Protein AF-A0A2J4P7C7-F1 (afdb_monomer)

pLDDT: mean 91.12, std 6.25, range [56.16, 98.06]

Radius of gyration: 21.97 Å; Cα contacts (8 Å, |Δi|>4): 242; chains: 1; bounding box: 47×28×72 Å

InterPro domains:
  IPR027417 P-loop containing nucleoside triphosphate hydrolase [SSF52540] (28-209)
  IPR033186 Helicase HerA-like C-terminal [PF05872] (1-209)

Foldseek 3Di:
DCQQFFDDDDPVVVVVCVVVVNDPDDTDGAAEAEEELQCPTGHHAADADLLLDLPLLCVLLVHDPVLSLLSNLLSVVCVVVVHGRQFLVSVLVSLVVCLVVVVVCCVPRHHRDNVSSVSSNVSSVVLVVLVCRSHGHPPHDDVVVQLDADPVRGHYHYHYDCPSVVVRLSSVLSSVVSVVVNCVVVDDDDPDDPDDSDDDDDDPPVSND

Secondary structure (DSSP, 8-state):
-GGGSPPPP-HHHHHHHHHHT--S-------EEEEETTSSSSEEP-B-HHHHHHHHHHHHTT--HHHHHHHHHHHHHHHHTT----SHHHHHHHHHHHHHTHHHHHHHH----HHHHHHHHHHHHHHHHTTGGGTBSSSPPPGGGGG-B-TTSPBPEEEEE-TTGGG-HHHHHHHHHHHHHHHHHHSPP--S-SS-S-----TTGGGG-

Nearest PDB structures (foldseek):
  1e9r-assembly1_B  TM=5.220E-01  e=9.393E-02  Escherichia coli
  1gki-assembly1_G  TM=4.409E-01  e=3.076E-01  Escherichia coli
  2oez-assembly1_A  TM=2.049E-01  e=2.221E+00  Vibrio parahaemolyticus RIMD 2210633

Solvent-accessible surface area (backbone atoms only — not comparable to full-atom values): 12217 Å² total; per-residue (Å²): 116,75,76,39,42,55,60,79,91,43,72,72,54,49,59,48,31,60,76,71,68,54,84,82,81,69,71,53,58,41,58,66,46,50,28,13,43,81,42,83,82,28,48,62,42,23,40,30,47,56,78,55,33,53,69,54,48,23,60,72,47,66,46,54,70,71,36,33,51,42,44,42,45,50,52,50,56,29,57,81,66,73,50,83,31,42,27,65,66,48,50,50,50,52,47,50,53,46,54,79,44,26,80,81,46,27,88,84,72,43,85,60,53,65,69,39,45,54,51,51,53,52,30,52,52,56,44,48,77,58,52,37,66,50,32,33,24,82,73,51,66,57,72,66,71,62,58,38,56,51,101,86,67,48,68,42,46,74,44,71,58,50,82,71,42,67,80,25,57,66,52,41,45,47,53,50,55,45,52,53,48,51,50,60,74,72,47,77,92,78,79,92,62,98,63,81,82,72,85,89,85,72,89,66,69,66,73,77,106

Sequence (209 aa):
TGIAESGQSSEKLQARLEKIGATDWQPHANPVVLWDIFGEKGHPVRATVSDLGPLLLARLLNLNEVQSGVLNIIFRIADDRGLLLLDFKDLRAITQYIGDNAKAFQNQYGNISSASVGAIQRGLLTLEQQGAEHFFGEPMLDIQDWMRVDAQGKGVINILSAEKLYQMPKLYAASLLWMLSELYERLPEAGDQEKPKLVFFFDEAHLLF

Mean predicted aligned error: 5.34 Å

Structure (mmCIF, N/CA/C/O backbone):
data_AF-A0A2J4P7C7-F1
#
_entry.id   AF-A0A2J4P7C7-F1
#
loop_
_atom_site.group_PDB
_atom_site.id
_atom_site.type_symbol
_atom_site.label_atom_id
_atom_site.label_alt_id
_atom_site.label_comp_id
_atom_site.label_asym_id
_atom_site.label_entity_id
_atom_site.label_seq_id
_atom_site.pdbx_PDB_ins_code
_atom_site.Cartn_x
_atom_site.Cartn_y
_atom_site.Cartn_z
_atom_site.occupancy
_atom_site.B_iso_or_equiv
_atom_site.auth_seq_id
_atom_site.auth_comp_id
_atom_site.auth_asym_id
_atom_site.auth_atom_id
_atom_site.pdbx_PDB_model_num
ATOM 1 N N . THR A 1 1 ? -5.673 -7.444 21.852 1.00 71.75 1 THR A N 1
ATOM 2 C CA . THR A 1 1 ? -5.791 -6.000 22.169 1.00 71.75 1 THR A CA 1
ATOM 3 C C . THR A 1 1 ? -6.942 -5.807 23.138 1.00 71.75 1 THR A C 1
ATOM 5 O O . THR A 1 1 ? -7.920 -6.531 23.020 1.00 71.75 1 THR A O 1
ATOM 8 N N . GLY A 1 2 ? -6.840 -4.874 24.091 1.00 85.50 2 GLY A N 1
ATOM 9 C CA . GLY A 1 2 ? -7.867 -4.679 25.126 1.00 85.50 2 GLY A CA 1
ATOM 10 C C . GLY A 1 2 ? -9.239 -4.245 24.594 1.00 85.50 2 GLY A C 1
ATOM 11 O O . GLY A 1 2 ? -10.238 -4.484 25.254 1.00 85.50 2 GLY A O 1
ATOM 12 N N . ILE A 1 3 ? -9.310 -3.674 23.386 1.00 88.25 3 ILE A N 1
ATOM 13 C CA . ILE A 1 3 ? -10.573 -3.237 22.757 1.00 88.25 3 ILE A CA 1
ATOM 14 C C . ILE A 1 3 ? -11.505 -4.397 22.357 1.00 88.25 3 ILE A C 1
ATOM 16 O O . ILE A 1 3 ? -12.704 -4.186 22.178 1.00 88.25 3 ILE A O 1
ATOM 20 N N . ALA A 1 4 ? -10.958 -5.611 22.228 1.00 92.19 4 ALA A N 1
ATOM 21 C CA . ALA A 1 4 ? -11.732 -6.820 21.953 1.00 92.19 4 ALA A CA 1
ATOM 22 C C . ALA A 1 4 ? -12.425 -7.355 23.214 1.00 92.19 4 ALA A C 1
ATOM 24 O O . ALA A 1 4 ? -13.460 -8.007 23.123 1.00 92.19 4 ALA A O 1
ATOM 25 N N . GLU A 1 5 ? -11.856 -7.073 24.385 1.00 92.88 5 GLU A N 1
ATOM 26 C CA . GLU A 1 5 ? -12.320 -7.601 25.661 1.00 92.88 5 GLU A CA 1
ATOM 27 C C . GLU A 1 5 ? -13.494 -6.792 26.206 1.00 92.88 5 GLU A C 1
ATOM 29 O O . GLU A 1 5 ? -13.656 -5.601 25.932 1.00 92.88 5 GLU A O 1
ATOM 34 N N . SER A 1 6 ? -14.303 -7.441 27.039 1.00 91.94 6 SER A N 1
ATOM 35 C CA . SER A 1 6 ? -15.350 -6.741 27.771 1.00 91.94 6 SER A CA 1
ATOM 36 C C . SER A 1 6 ? -14.737 -5.754 28.764 1.00 91.94 6 SER A C 1
ATOM 38 O O . SER A 1 6 ? -13.905 -6.122 29.595 1.00 91.94 6 SER A O 1
ATOM 40 N N . GLY A 1 7 ? -15.171 -4.494 28.698 1.00 87.81 7 GLY A N 1
ATOM 41 C CA . GLY A 1 7 ? -14.673 -3.443 29.583 1.00 87.81 7 GLY A CA 1
ATOM 42 C C . GLY A 1 7 ? -14.921 -3.747 31.064 1.00 87.81 7 GLY A C 1
ATOM 43 O O . GLY A 1 7 ? -15.943 -4.317 31.437 1.00 87.81 7 GLY A O 1
ATOM 44 N N . GLN A 1 8 ? -14.003 -3.331 31.934 1.00 88.62 8 GLN A N 1
ATOM 45 C CA . GLN A 1 8 ? -14.202 -3.399 33.382 1.00 88.62 8 GLN A CA 1
ATOM 46 C C . GLN A 1 8 ? -14.699 -2.053 33.906 1.00 88.62 8 GLN A C 1
ATOM 48 O O . GLN A 1 8 ? -14.211 -0.992 33.505 1.00 88.62 8 GLN A O 1
ATOM 53 N N . SER A 1 9 ? -15.671 -2.092 34.817 1.00 87.44 9 SER A N 1
ATOM 54 C CA . SER A 1 9 ? -16.151 -0.882 35.479 1.00 87.44 9 SER A CA 1
ATOM 55 C C . SER A 1 9 ? -15.045 -0.278 36.347 1.00 87.44 9 SER A C 1
ATOM 57 O O . SER A 1 9 ? -14.374 -0.984 37.095 1.00 87.44 9 SER A O 1
ATOM 59 N N . SER A 1 10 ? -14.879 1.041 36.275 1.00 91.50 10 SER A N 1
ATOM 60 C CA . SER A 1 10 ? -13.971 1.811 37.129 1.00 91.50 10 SER A CA 1
ATOM 61 C C . SER A 1 10 ? -14.613 3.145 37.499 1.00 91.50 10 SER A C 1
ATOM 63 O O . SER A 1 10 ? -15.456 3.643 36.753 1.00 91.50 10 SER A O 1
ATOM 65 N N . GLU A 1 11 ? -14.191 3.757 38.608 1.00 93.94 11 GLU A N 1
ATOM 66 C CA . GLU A 1 11 ? -14.701 5.071 39.039 1.00 93.94 11 GLU A CA 1
ATOM 67 C C . GLU A 1 11 ? -14.548 6.131 37.935 1.00 93.94 11 GLU A C 1
ATOM 69 O O . GLU A 1 11 ? -15.466 6.901 37.659 1.00 93.94 11 GLU A O 1
ATOM 74 N N . LYS A 1 12 ? -13.411 6.119 37.222 1.00 94.06 12 LYS A N 1
ATOM 75 C CA . LYS A 1 12 ? -13.151 7.025 36.094 1.00 94.06 12 LYS A CA 1
ATOM 76 C C . LYS A 1 12 ? -14.131 6.809 34.936 1.00 94.06 12 LYS A C 1
ATOM 78 O O . LYS A 1 12 ? -14.547 7.784 34.308 1.00 94.06 12 LYS A O 1
ATOM 83 N N . LEU A 1 13 ? -14.478 5.555 34.637 1.00 91.69 13 LEU A N 1
ATOM 84 C CA . LEU A 1 13 ? -15.448 5.223 33.594 1.00 91.69 13 LEU A CA 1
ATOM 85 C C . LEU A 1 13 ? -16.859 5.657 34.002 1.00 91.69 13 LEU A C 1
ATOM 87 O O . LEU A 1 13 ? -17.520 6.330 33.219 1.00 91.69 13 LEU A O 1
ATOM 91 N N . GLN A 1 14 ? -17.285 5.350 35.228 1.00 92.06 14 GLN A N 1
ATOM 92 C CA . GLN A 1 14 ? -18.601 5.742 35.747 1.00 92.06 14 GLN A CA 1
ATOM 93 C C . GLN A 1 14 ? -18.778 7.263 35.732 1.00 92.06 14 GLN A C 1
ATOM 95 O O . GLN A 1 14 ? -19.731 7.762 35.140 1.00 92.06 14 GLN A O 1
ATOM 100 N N . ALA A 1 15 ? -17.790 8.012 36.230 1.00 94.25 15 ALA A N 1
ATOM 101 C CA . ALA A 1 15 ? -17.814 9.473 36.189 1.00 94.25 15 ALA A CA 1
ATOM 102 C C . ALA A 1 15 ? -17.883 10.034 34.754 1.00 94.25 15 ALA A C 1
ATOM 104 O O . ALA A 1 15 ? -18.420 11.120 34.529 1.00 94.25 15 ALA A O 1
ATOM 105 N N . ARG A 1 16 ? -17.322 9.331 33.757 1.00 94.62 16 ARG A N 1
ATOM 106 C CA . ARG A 1 16 ? -17.446 9.719 32.343 1.00 94.62 16 ARG A CA 1
ATOM 107 C C . ARG A 1 16 ? -18.839 9.411 31.800 1.00 94.62 16 ARG A C 1
ATOM 109 O O . ARG A 1 16 ? -19.376 10.274 31.114 1.00 94.62 16 ARG A O 1
ATOM 116 N N . LEU A 1 17 ? -19.392 8.233 32.096 1.00 94.31 17 LEU A N 1
ATOM 117 C CA . LEU A 1 17 ? -20.740 7.817 31.689 1.00 94.31 17 LEU A CA 1
ATOM 118 C C . LEU A 1 17 ? -21.802 8.781 32.232 1.00 94.31 17 LEU A C 1
ATOM 120 O O . LEU A 1 17 ? -22.624 9.271 31.462 1.00 94.31 17 LEU A O 1
ATOM 124 N N . GLU A 1 18 ? -21.701 9.160 33.508 1.00 94.50 18 GLU A N 1
ATOM 125 C CA . GLU A 1 18 ? -22.567 10.167 34.132 1.00 94.50 18 GLU A CA 1
ATOM 126 C C . GLU A 1 18 ? -22.477 11.521 33.419 1.00 94.50 18 GLU A C 1
ATOM 128 O O . GLU A 1 18 ? -23.496 12.119 33.076 1.00 94.50 18 GLU A O 1
ATOM 133 N N . LYS A 1 19 ? -21.257 11.992 33.122 1.00 95.81 19 LYS A N 1
ATOM 134 C CA . LYS A 1 19 ? -21.043 13.272 32.425 1.00 95.81 19 LYS A CA 1
ATOM 135 C C . LYS A 1 19 ? -21.629 13.313 31.016 1.00 95.81 19 LYS A C 1
ATOM 137 O O . LYS A 1 19 ? -21.977 14.397 30.559 1.00 95.81 19 LYS A O 1
ATOM 142 N N . ILE A 1 20 ? -21.687 12.178 30.319 1.00 95.81 20 ILE A N 1
ATOM 143 C CA . ILE A 1 20 ? -22.263 12.090 28.967 1.00 95.81 20 ILE A CA 1
ATOM 144 C C . ILE A 1 20 ? -23.730 11.636 28.977 1.00 95.81 20 ILE A C 1
ATOM 146 O O . ILE A 1 20 ? -24.321 11.509 27.910 1.00 95.81 20 ILE A O 1
ATOM 150 N N . GLY A 1 21 ? -24.316 11.390 30.155 1.00 94.00 21 GLY A N 1
ATOM 151 C CA . GLY A 1 21 ? -25.703 10.943 30.303 1.00 94.00 21 GLY A CA 1
ATOM 152 C C . GLY A 1 21 ? -25.968 9.505 29.844 1.00 94.00 21 GLY A C 1
ATOM 153 O O . GLY A 1 21 ? -27.119 9.152 29.601 1.00 94.00 21 GLY A O 1
ATOM 154 N N . ALA A 1 22 ? -24.933 8.670 29.715 1.00 92.38 22 ALA A N 1
ATOM 155 C CA . ALA A 1 22 ? -25.083 7.266 29.339 1.00 92.38 22 ALA A CA 1
ATOM 156 C C . ALA A 1 22 ? -25.490 6.442 30.569 1.00 92.38 22 ALA A C 1
ATOM 158 O O . ALA A 1 22 ? -24.703 6.279 31.501 1.00 92.38 22 ALA A O 1
ATOM 159 N N . THR A 1 23 ? -26.724 5.937 30.577 1.00 90.00 23 THR A N 1
ATOM 160 C CA . THR A 1 23 ? -27.327 5.247 31.737 1.00 90.00 23 THR A CA 1
ATOM 161 C C . THR A 1 23 ? -27.516 3.745 31.526 1.00 90.00 23 THR A C 1
ATOM 163 O O . THR A 1 23 ? -27.734 3.008 32.482 1.00 90.00 23 THR A O 1
ATOM 166 N N . ASP A 1 24 ? -27.384 3.282 30.287 1.00 90.00 24 ASP A N 1
ATOM 167 C CA . ASP A 1 24 ? -27.624 1.916 29.823 1.00 90.00 24 ASP A CA 1
ATOM 168 C C . ASP A 1 24 ? -26.336 1.192 29.402 1.00 90.00 24 ASP A C 1
ATOM 170 O O . ASP A 1 24 ? -26.379 0.128 28.784 1.00 90.00 24 ASP A O 1
ATOM 174 N N . TRP A 1 25 ? -25.171 1.748 29.748 1.00 90.31 25 TRP A N 1
ATOM 175 C CA . TRP A 1 25 ? -23.895 1.129 29.419 1.00 90.31 25 TRP A CA 1
ATOM 176 C C . TRP A 1 25 ? -23.748 -0.228 30.110 1.00 90.31 25 TRP A C 1
ATOM 178 O O . TRP A 1 25 ? -23.866 -0.345 31.332 1.00 90.31 25 TRP A O 1
ATOM 188 N N . GLN A 1 26 ? -23.415 -1.246 29.322 1.00 89.62 26 GLN A N 1
ATOM 189 C CA . GLN A 1 26 ? -23.050 -2.565 29.815 1.00 89.62 26 GLN A CA 1
ATOM 190 C C . GLN A 1 26 ? -21.710 -2.994 29.214 1.00 89.62 26 GLN A C 1
ATOM 192 O O . GLN A 1 26 ? -21.467 -2.756 28.026 1.00 89.62 26 GLN A O 1
ATOM 197 N N . PRO A 1 27 ? -20.847 -3.660 29.999 1.00 90.12 27 PRO A N 1
ATOM 198 C CA . PRO A 1 27 ? -19.660 -4.306 29.472 1.00 90.12 27 PRO A CA 1
ATOM 199 C C . PRO A 1 27 ? -20.007 -5.270 28.338 1.00 90.12 27 PRO A C 1
ATOM 201 O O . PRO A 1 27 ? -20.823 -6.175 28.511 1.00 90.12 27 PRO A O 1
ATOM 204 N N . HIS A 1 28 ? -19.359 -5.111 27.190 1.00 89.19 28 HIS A N 1
ATOM 205 C CA . HIS A 1 28 ? -19.388 -6.119 26.144 1.00 89.19 28 HIS A CA 1
ATOM 206 C C . HIS A 1 28 ? -18.059 -6.158 25.400 1.00 89.19 28 HIS A C 1
ATOM 208 O O . HIS A 1 28 ? -17.377 -5.143 25.256 1.00 89.19 28 HIS A O 1
ATOM 214 N N . ALA A 1 29 ? -17.721 -7.340 24.895 1.00 92.00 29 ALA A N 1
ATOM 215 C CA . ALA A 1 29 ? -16.658 -7.513 23.918 1.00 92.00 29 ALA A CA 1
ATOM 216 C C . ALA A 1 29 ? -17.051 -6.880 22.571 1.00 92.00 29 ALA A C 1
ATOM 218 O O . ALA A 1 29 ? -18.243 -6.708 22.271 1.00 92.00 29 ALA A O 1
ATOM 219 N N . ASN A 1 30 ? -16.049 -6.552 21.757 1.00 93.00 30 ASN A N 1
ATOM 220 C CA . ASN A 1 30 ? -16.241 -6.104 20.379 1.00 93.00 30 ASN A CA 1
ATOM 221 C C . ASN A 1 30 ? -15.553 -7.076 19.419 1.00 93.00 30 ASN A C 1
ATOM 223 O O . ASN A 1 30 ? -14.441 -7.520 19.714 1.00 93.00 30 ASN A O 1
ATOM 227 N N . PRO A 1 31 ? -16.163 -7.390 18.264 1.00 95.00 31 PRO A N 1
ATOM 228 C CA . PRO A 1 31 ? -15.475 -8.144 17.229 1.00 95.00 31 PRO A CA 1
ATOM 229 C C . PRO A 1 31 ? -14.289 -7.324 16.710 1.00 95.00 31 PRO A C 1
ATOM 231 O O . PRO A 1 31 ? -14.444 -6.170 16.309 1.00 95.00 31 PRO A O 1
ATOM 234 N N . VAL A 1 32 ? -13.096 -7.916 16.735 1.00 95.50 32 VAL A N 1
ATOM 235 C CA . VAL A 1 32 ? -11.848 -7.264 16.323 1.00 95.50 32 VAL A CA 1
ATOM 236 C C . VAL A 1 32 ? -11.092 -8.168 15.362 1.00 95.50 32 VAL A C 1
ATOM 238 O O . VAL A 1 32 ? -10.941 -9.360 15.625 1.00 95.50 32 VAL A O 1
ATOM 241 N N . VAL A 1 33 ? -10.561 -7.586 14.289 1.00 95.69 33 VAL A N 1
ATOM 242 C CA . VAL A 1 33 ? -9.621 -8.248 13.377 1.00 95.69 33 VAL A CA 1
ATOM 243 C C . VAL A 1 33 ? -8.318 -7.460 13.357 1.00 95.69 33 VAL A C 1
ATOM 245 O O . VAL A 1 33 ? -8.316 -6.235 13.220 1.00 95.69 33 VAL A O 1
ATOM 248 N N . LEU A 1 34 ? -7.205 -8.175 13.527 1.00 95.25 34 LEU A N 1
ATOM 249 C CA . LEU A 1 34 ? -5.865 -7.605 13.466 1.00 95.25 34 LEU A CA 1
ATOM 250 C C . LEU A 1 34 ? -5.288 -7.794 12.069 1.00 95.25 34 LEU A C 1
ATOM 252 O O . LEU A 1 34 ? -5.323 -8.895 11.518 1.00 95.25 34 LEU A O 1
ATOM 256 N N . TRP A 1 35 ? -4.716 -6.723 11.546 1.00 95.00 35 TRP A N 1
ATOM 257 C CA . TRP A 1 35 ? -4.074 -6.638 10.247 1.00 95.00 35 TRP A CA 1
ATOM 258 C C . TRP A 1 35 ? -2.617 -6.227 10.429 1.00 95.00 35 TRP A C 1
ATOM 260 O O . TRP A 1 35 ? -2.282 -5.501 11.365 1.00 95.00 35 TRP A O 1
ATOM 270 N N . ASP A 1 36 ? -1.743 -6.687 9.547 1.00 93.75 36 ASP A N 1
ATOM 271 C CA . ASP A 1 36 ? -0.316 -6.378 9.578 1.00 93.75 36 ASP A CA 1
ATOM 272 C C . ASP A 1 36 ? 0.267 -6.560 8.177 1.00 93.75 36 ASP A C 1
ATOM 274 O O . ASP A 1 36 ? 0.112 -7.620 7.589 1.00 93.75 36 ASP A O 1
ATOM 278 N N . ILE A 1 37 ? 0.970 -5.566 7.639 1.00 93.00 37 ILE A N 1
ATOM 279 C CA . ILE A 1 37 ? 1.615 -5.690 6.322 1.00 93.00 37 ILE A CA 1
ATOM 280 C C . ILE A 1 37 ? 2.650 -6.819 6.306 1.00 93.00 37 ILE A C 1
ATOM 282 O O . ILE A 1 37 ? 2.766 -7.536 5.318 1.00 93.00 37 ILE A O 1
ATOM 286 N N . PHE A 1 38 ? 3.369 -7.026 7.408 1.00 92.31 38 PHE A N 1
ATOM 287 C CA . PHE A 1 38 ? 4.385 -8.073 7.505 1.00 92.31 38 PHE A CA 1
ATOM 288 C C . PHE A 1 38 ? 3.796 -9.438 7.887 1.00 92.31 38 PHE A C 1
ATOM 290 O O . PHE A 1 38 ? 4.484 -10.451 7.773 1.00 92.31 38 PHE A O 1
ATOM 297 N N . GLY A 1 39 ? 2.525 -9.477 8.307 1.00 92.81 39 GLY A N 1
ATOM 298 C CA . GLY A 1 39 ? 1.830 -10.697 8.722 1.00 92.81 39 GLY A CA 1
ATOM 299 C C . GLY A 1 39 ? 2.362 -11.325 10.016 1.00 92.81 39 GLY A C 1
ATOM 300 O O . GLY A 1 39 ? 2.174 -12.520 10.229 1.00 92.81 39 GLY A O 1
ATOM 301 N N . GLU A 1 40 ? 3.043 -10.559 10.873 1.00 92.38 40 GLU A N 1
ATOM 302 C CA . GLU A 1 40 ? 3.621 -11.050 12.131 1.00 92.38 40 GLU A CA 1
ATOM 303 C C . GLU A 1 40 ? 2.590 -11.027 13.274 1.00 92.38 40 GLU A C 1
ATOM 305 O O . GLU A 1 40 ? 2.556 -11.934 14.107 1.00 92.38 40 GLU A O 1
ATOM 310 N N . LYS A 1 41 ? 1.736 -9.994 13.321 1.00 92.00 41 LYS A N 1
ATOM 311 C CA . LYS A 1 41 ? 0.766 -9.754 14.411 1.00 92.00 41 LYS A CA 1
ATOM 312 C C . LYS A 1 41 ? -0.703 -9.838 13.993 1.00 92.00 41 LYS A C 1
ATOM 314 O O . LYS A 1 41 ? -1.589 -9.604 14.818 1.00 92.00 41 LYS A O 1
ATOM 319 N N . GLY A 1 42 ? -0.974 -10.149 12.732 1.00 93.50 42 GLY A N 1
ATOM 320 C CA . GLY A 1 42 ? -2.321 -10.156 12.174 1.00 93.50 42 GLY A CA 1
ATOM 321 C C . GLY A 1 42 ? -2.360 -10.699 10.753 1.00 93.50 42 GLY A C 1
ATOM 322 O O . GLY A 1 42 ? -1.366 -11.210 10.238 1.00 93.50 42 GLY A O 1
ATOM 323 N N . HIS A 1 43 ? -3.522 -10.583 10.117 1.00 95.12 43 HIS A N 1
ATOM 324 C CA . HIS A 1 43 ? -3.691 -10.961 8.721 1.00 95.12 43 HIS A CA 1
ATOM 325 C C . HIS A 1 43 ? -2.849 -10.058 7.806 1.00 95.12 43 HIS A C 1
ATOM 327 O O . HIS A 1 43 ? -2.845 -8.839 8.010 1.00 95.12 43 HIS A O 1
ATOM 333 N N . PRO A 1 44 ? -2.162 -10.628 6.798 1.00 94.25 44 PRO A N 1
ATOM 334 C CA . PRO A 1 44 ? -1.382 -9.849 5.851 1.00 94.25 44 PRO A CA 1
ATOM 335 C C . PRO A 1 44 ? -2.280 -8.876 5.084 1.00 94.25 44 PRO A C 1
ATOM 337 O O . PRO A 1 44 ? -3.297 -9.287 4.527 1.00 94.25 44 PRO A O 1
ATOM 340 N N . VAL A 1 45 ? -1.890 -7.602 5.031 1.00 94.62 45 VAL A N 1
ATOM 341 C CA . VAL A 1 45 ? -2.496 -6.625 4.113 1.00 94.62 45 VAL A CA 1
ATOM 342 C C . VAL A 1 45 ? -1.654 -6.568 2.855 1.00 94.62 45 VAL A C 1
ATOM 344 O O . VAL A 1 45 ? -0.461 -6.268 2.932 1.00 94.62 45 VAL A O 1
ATOM 347 N N . ARG A 1 46 ? -2.281 -6.839 1.708 1.00 95.12 46 ARG A N 1
ATOM 348 C CA . ARG A 1 46 ? -1.613 -6.810 0.409 1.00 95.12 46 ARG A CA 1
ATOM 349 C C . ARG A 1 46 ? -2.392 -6.030 -0.639 1.00 95.12 46 ARG A C 1
ATOM 351 O O . ARG A 1 46 ? -3.618 -5.968 -0.573 1.00 95.12 46 ARG A O 1
ATOM 358 N N . ALA A 1 47 ? -1.646 -5.508 -1.604 1.00 94.38 47 ALA A N 1
ATOM 359 C CA . ALA A 1 47 ? -2.094 -4.867 -2.835 1.00 94.38 47 ALA A CA 1
ATOM 360 C C . ALA A 1 47 ? -1.375 -5.509 -4.027 1.00 94.38 47 ALA A C 1
ATOM 362 O O . ALA A 1 47 ? -0.240 -5.956 -3.878 1.00 94.38 47 ALA A O 1
ATOM 363 N N . THR A 1 48 ? -1.964 -5.533 -5.221 1.00 94.81 48 THR A N 1
ATOM 364 C CA . THR A 1 48 ? -1.198 -5.924 -6.420 1.00 94.81 48 THR A CA 1
ATOM 365 C C . THR A 1 48 ? -0.538 -4.709 -7.067 1.00 94.81 48 THR A C 1
ATOM 367 O O . THR A 1 48 ? -0.980 -3.572 -6.895 1.00 94.81 48 THR A O 1
ATOM 370 N N . VAL A 1 49 ? 0.539 -4.929 -7.826 1.00 94.38 49 VAL A N 1
ATOM 371 C CA . VAL A 1 49 ? 1.193 -3.850 -8.588 1.00 94.38 49 VAL A CA 1
ATOM 372 C C . VAL A 1 49 ? 0.240 -3.245 -9.622 1.00 94.38 49 VAL A C 1
ATOM 374 O O . VAL A 1 49 ? 0.220 -2.025 -9.792 1.00 94.38 49 VAL A O 1
ATOM 377 N N . SER A 1 50 ? -0.542 -4.085 -10.301 1.00 94.12 50 SER A N 1
ATOM 378 C CA . SER A 1 50 ? -1.559 -3.650 -11.259 1.00 94.12 50 SER A CA 1
ATOM 379 C C . SER A 1 50 ? -2.625 -2.766 -10.613 1.00 94.12 50 SER A C 1
ATOM 381 O O . SER A 1 50 ? -2.969 -1.744 -11.197 1.00 94.12 50 SER A O 1
ATOM 383 N N . ASP A 1 51 ? -3.094 -3.121 -9.416 1.00 92.31 51 ASP A N 1
ATOM 384 C CA . ASP A 1 51 ? -4.117 -2.360 -8.688 1.00 92.31 51 ASP A CA 1
ATOM 385 C C . ASP A 1 51 ? -3.594 -0.999 -8.203 1.00 92.31 51 ASP A C 1
ATOM 387 O O . ASP A 1 51 ? -4.250 0.024 -8.363 1.00 92.31 51 ASP A O 1
ATOM 391 N N . LEU A 1 52 ? -2.346 -0.947 -7.721 1.00 91.38 52 LEU A N 1
ATOM 392 C CA . LEU A 1 52 ? -1.713 0.322 -7.358 1.00 91.38 52 LEU A CA 1
ATOM 393 C C . LEU A 1 52 ? -1.512 1.251 -8.572 1.00 91.38 52 LEU A C 1
ATOM 395 O O . LEU A 1 52 ? -1.611 2.478 -8.467 1.00 91.38 52 LEU A O 1
ATOM 399 N N . GLY A 1 53 ? -1.169 0.662 -9.716 1.00 92.38 53 GLY A N 1
ATOM 400 C CA . GLY A 1 53 ? -1.013 1.360 -10.982 1.00 92.38 53 GLY A CA 1
ATOM 401 C C . GLY A 1 53 ? 0.233 2.259 -11.091 1.00 92.38 53 GLY A C 1
ATOM 402 O O . GLY A 1 53 ? 0.970 2.511 -10.128 1.00 92.38 53 GLY A O 1
ATOM 403 N N . PRO A 1 54 ? 0.495 2.788 -12.300 1.00 94.44 54 PRO A N 1
ATOM 404 C CA . PRO A 1 54 ? 1.728 3.513 -12.604 1.00 94.44 54 PRO A CA 1
ATOM 405 C C . PRO A 1 54 ? 1.815 4.879 -11.914 1.00 94.44 54 PRO A C 1
ATOM 407 O O . PRO A 1 54 ? 2.915 5.345 -11.622 1.00 94.44 54 PRO A O 1
ATOM 410 N N . LEU A 1 55 ? 0.681 5.535 -11.639 1.00 91.06 55 LEU A N 1
ATOM 411 C CA . LEU A 1 55 ? 0.655 6.875 -11.046 1.00 91.06 55 LEU A CA 1
ATOM 412 C C . LEU A 1 55 ? 1.140 6.865 -9.594 1.00 91.06 55 LEU A C 1
ATOM 414 O O . LEU A 1 55 ? 2.011 7.656 -9.222 1.00 91.06 55 LEU A O 1
ATOM 418 N N . LEU A 1 56 ? 0.575 5.979 -8.773 1.00 88.56 56 LEU A N 1
ATOM 419 C CA . LEU A 1 56 ? 0.946 5.875 -7.367 1.00 88.56 56 LEU A CA 1
ATOM 420 C C . LEU A 1 56 ? 2.368 5.325 -7.236 1.00 88.56 56 LEU A C 1
ATOM 422 O O . LEU A 1 56 ? 3.171 5.897 -6.499 1.00 88.56 56 LEU A O 1
ATOM 426 N N . LEU A 1 57 ? 2.742 4.323 -8.040 1.00 92.44 57 LEU A N 1
ATOM 427 C CA . LEU A 1 57 ? 4.123 3.834 -8.089 1.00 92.44 57 LEU A CA 1
ATOM 428 C C . LEU A 1 57 ? 5.126 4.916 -8.485 1.00 92.44 57 LEU A C 1
ATOM 430 O O . LEU A 1 57 ? 6.172 5.020 -7.851 1.00 92.44 57 LEU A O 1
ATOM 434 N N . ALA A 1 58 ? 4.827 5.758 -9.477 1.00 93.62 58 ALA A N 1
ATOM 435 C CA . ALA A 1 58 ? 5.725 6.844 -9.860 1.00 93.62 58 ALA A CA 1
ATOM 436 C C . ALA A 1 58 ? 6.015 7.795 -8.689 1.00 93.62 58 ALA A C 1
ATOM 438 O O . ALA A 1 58 ? 7.168 8.176 -8.478 1.00 93.62 58 ALA A O 1
ATOM 439 N N . ARG A 1 59 ? 4.995 8.119 -7.883 1.00 87.81 59 ARG A N 1
ATOM 440 C CA . ARG A 1 59 ? 5.159 8.939 -6.673 1.00 87.81 59 ARG A CA 1
ATOM 441 C C . ARG A 1 59 ? 6.019 8.235 -5.625 1.00 87.81 59 ARG A C 1
ATOM 443 O O . ARG A 1 59 ? 6.947 8.840 -5.099 1.00 87.81 59 ARG A O 1
ATOM 450 N N . LEU A 1 60 ? 5.772 6.951 -5.371 1.00 85.69 60 LEU A N 1
ATOM 451 C CA . LEU A 1 60 ? 6.530 6.163 -4.387 1.00 85.69 60 LEU A CA 1
ATOM 452 C C . LEU A 1 60 ? 8.001 5.990 -4.749 1.00 85.69 60 LEU A C 1
ATOM 454 O O . LEU A 1 60 ? 8.886 6.018 -3.891 1.00 85.69 60 LEU A O 1
ATOM 458 N N . LEU A 1 61 ? 8.262 5.832 -6.040 1.00 90.19 61 LEU A N 1
ATOM 459 C CA . LEU A 1 61 ? 9.601 5.724 -6.593 1.00 90.19 61 LEU A CA 1
ATOM 460 C C . LEU A 1 61 ? 10.268 7.099 -6.772 1.00 90.19 61 LEU A C 1
ATOM 462 O O . LEU A 1 61 ? 11.443 7.149 -7.137 1.00 90.19 61 LEU A O 1
ATOM 466 N N . ASN A 1 62 ? 9.554 8.192 -6.469 1.00 90.38 62 ASN A N 1
ATOM 467 C CA . ASN A 1 62 ? 9.987 9.577 -6.648 1.00 90.38 62 ASN A CA 1
ATOM 468 C C . ASN A 1 62 ? 10.503 9.843 -8.073 1.00 90.38 62 ASN A C 1
ATOM 470 O O . ASN A 1 62 ? 11.595 10.380 -8.279 1.00 90.38 62 ASN A O 1
ATOM 474 N N . LEU A 1 63 ? 9.737 9.385 -9.064 1.00 95.69 63 LEU A N 1
ATOM 475 C CA . LEU A 1 63 ? 10.076 9.530 -10.472 1.00 95.69 63 LEU A CA 1
ATOM 476 C C . LEU A 1 63 ? 9.758 10.942 -10.962 1.00 95.69 63 LEU A C 1
ATOM 478 O O . LEU A 1 63 ? 8.729 11.524 -10.625 1.00 95.69 63 LEU A O 1
ATOM 482 N N . ASN A 1 64 ? 10.618 11.476 -11.827 1.00 96.56 64 ASN A N 1
ATOM 483 C CA . ASN A 1 64 ? 10.292 12.686 -12.578 1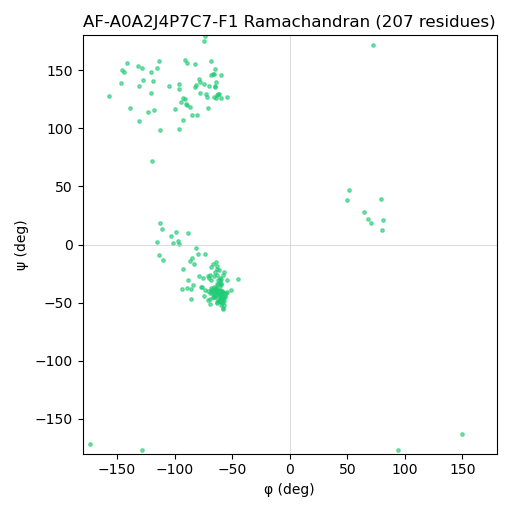.00 96.56 64 ASN A CA 1
ATOM 484 C C . ASN A 1 64 ? 9.286 12.390 -13.706 1.00 96.56 64 ASN A C 1
ATOM 486 O O . ASN A 1 64 ? 8.949 11.237 -13.974 1.00 96.56 64 ASN A O 1
ATOM 490 N N . GLU A 1 65 ? 8.824 13.429 -14.400 1.00 96.81 65 GLU A N 1
ATOM 491 C CA . GLU A 1 65 ? 7.819 13.306 -15.465 1.00 96.81 65 GLU A CA 1
ATOM 492 C C . GLU A 1 65 ? 8.242 12.332 -16.578 1.00 96.81 65 GLU A C 1
ATOM 494 O O . GLU A 1 65 ? 7.471 11.460 -16.974 1.00 96.81 65 GLU A O 1
ATOM 499 N N . VAL A 1 66 ? 9.501 12.399 -17.024 1.00 96.56 66 VAL A N 1
ATOM 500 C CA . VAL A 1 66 ? 10.032 11.526 -18.085 1.00 96.56 66 VAL A CA 1
ATOM 501 C C . VAL A 1 66 ? 10.076 10.062 -17.636 1.00 96.56 66 VAL A C 1
ATOM 503 O O . VAL A 1 66 ? 9.717 9.157 -18.386 1.00 96.56 66 VAL A O 1
ATOM 506 N N . GLN A 1 67 ? 10.517 9.807 -16.406 1.00 98.06 67 GLN A N 1
ATOM 507 C CA . GLN A 1 67 ? 10.561 8.468 -15.815 1.00 98.06 67 GLN A CA 1
ATOM 508 C C . GLN A 1 67 ? 9.152 7.918 -15.577 1.00 98.06 67 GLN A C 1
ATOM 510 O O . GLN A 1 67 ? 8.899 6.747 -15.848 1.00 98.06 67 GLN A O 1
ATOM 515 N N . SER A 1 68 ? 8.229 8.775 -15.145 1.00 97.81 68 SER A N 1
ATOM 516 C CA . SER A 1 68 ? 6.816 8.443 -14.962 1.00 97.81 68 SER A CA 1
ATOM 517 C C . SER A 1 68 ? 6.163 8.083 -16.295 1.00 97.81 68 SER A C 1
ATOM 519 O O . SER A 1 68 ? 5.423 7.107 -16.371 1.00 97.81 68 SER A O 1
ATOM 521 N N . GLY A 1 69 ? 6.480 8.805 -17.374 1.00 97.25 69 GLY A N 1
ATOM 522 C CA . GLY A 1 69 ? 6.036 8.465 -18.728 1.00 97.25 69 GLY A CA 1
ATOM 523 C C . GLY A 1 69 ? 6.513 7.079 -19.171 1.00 97.25 69 GLY A C 1
ATOM 524 O O . GLY A 1 69 ? 5.724 6.286 -19.676 1.00 97.25 69 GLY A O 1
ATOM 525 N N . VAL A 1 70 ? 7.777 6.738 -18.902 1.00 97.75 70 VAL A N 1
ATOM 526 C CA . VAL A 1 70 ? 8.305 5.393 -19.193 1.00 97.75 70 VAL A CA 1
ATOM 527 C C . VAL A 1 70 ? 7.631 4.315 -18.342 1.00 97.75 70 VAL A C 1
ATOM 529 O O . VAL A 1 70 ? 7.320 3.249 -18.867 1.00 97.75 70 VAL A O 1
ATOM 532 N N . LEU A 1 71 ? 7.348 4.580 -17.063 1.00 98.00 71 LEU A N 1
ATOM 533 C CA . LEU A 1 71 ? 6.602 3.642 -16.220 1.00 98.00 71 LEU A CA 1
ATOM 534 C C . LEU A 1 71 ? 5.180 3.408 -16.756 1.00 98.00 71 LEU A C 1
ATOM 536 O O . LEU A 1 71 ? 4.742 2.265 -16.830 1.00 98.00 71 LEU A O 1
ATOM 540 N N . ASN A 1 72 ? 4.489 4.456 -17.210 1.00 97.44 72 ASN A N 1
ATOM 541 C CA . ASN A 1 72 ? 3.180 4.318 -17.858 1.00 97.44 72 ASN A CA 1
ATOM 542 C C . ASN A 1 72 ? 3.252 3.466 -19.134 1.00 97.44 72 ASN A C 1
ATOM 544 O O . ASN A 1 72 ? 2.387 2.624 -19.353 1.00 97.44 72 ASN A O 1
ATOM 548 N N . ILE A 1 73 ? 4.296 3.637 -19.954 1.00 97.44 73 ILE A N 1
ATOM 549 C CA . ILE A 1 73 ? 4.524 2.790 -21.134 1.00 97.44 73 ILE A CA 1
ATOM 550 C C . ILE A 1 73 ? 4.714 1.323 -20.725 1.00 97.44 73 ILE A C 1
ATOM 552 O O . ILE A 1 73 ? 4.154 0.437 -21.366 1.00 97.44 73 ILE A O 1
ATOM 556 N N . ILE A 1 74 ? 5.469 1.058 -19.653 1.00 97.56 74 ILE A N 1
ATOM 557 C CA . ILE A 1 74 ? 5.683 -0.301 -19.136 1.00 97.56 74 ILE A CA 1
ATOM 558 C C . ILE A 1 74 ? 4.355 -0.960 -18.752 1.00 97.56 74 ILE A C 1
ATOM 560 O O . ILE A 1 74 ? 4.089 -2.076 -19.197 1.00 97.56 74 ILE A O 1
ATOM 564 N N . PH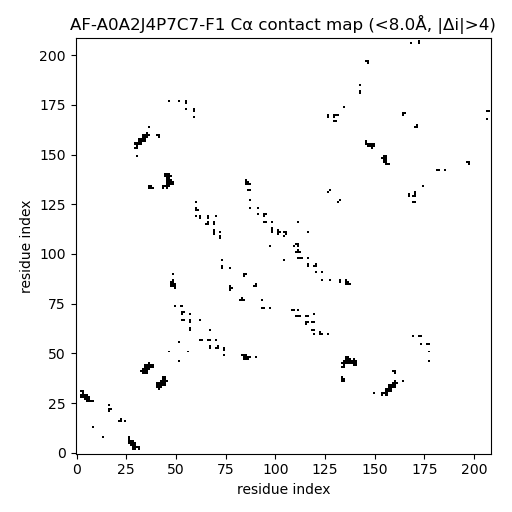E A 1 75 ? 3.514 -0.257 -17.991 1.00 97.69 75 PHE A N 1
ATOM 565 C CA . PHE A 1 75 ? 2.179 -0.736 -17.621 1.00 97.69 75 PHE A CA 1
ATOM 566 C C . PHE A 1 75 ? 1.304 -0.970 -18.849 1.00 97.69 75 PHE A C 1
ATOM 568 O O . PHE A 1 75 ? 0.734 -2.044 -19.003 1.00 97.69 75 PHE A O 1
ATOM 575 N N . ARG A 1 76 ? 1.290 -0.022 -19.791 1.00 97.38 76 ARG A N 1
ATOM 576 C CA . ARG A 1 76 ? 0.494 -0.155 -21.010 1.00 97.38 76 ARG A CA 1
ATOM 577 C C . ARG A 1 76 ? 0.895 -1.372 -21.849 1.00 97.38 76 ARG A C 1
ATOM 579 O O . ARG A 1 76 ? 0.031 -2.060 -22.380 1.00 97.38 76 ARG A O 1
ATOM 586 N N . ILE A 1 77 ? 2.193 -1.652 -21.964 1.00 96.81 77 ILE A N 1
ATOM 587 C CA . ILE A 1 77 ? 2.692 -2.842 -22.666 1.00 96.81 77 ILE A CA 1
ATOM 588 C C . ILE A 1 77 ? 2.282 -4.128 -21.934 1.00 96.81 77 ILE A C 1
ATOM 590 O O . ILE A 1 77 ? 2.010 -5.129 -22.598 1.00 96.81 77 ILE A O 1
ATOM 594 N N . ALA A 1 78 ? 2.257 -4.124 -20.598 1.00 97.25 78 ALA A N 1
ATOM 595 C CA . ALA A 1 78 ? 1.772 -5.254 -19.808 1.00 97.25 78 ALA A CA 1
ATOM 596 C C . ALA A 1 78 ? 0.283 -5.515 -20.089 1.00 97.25 78 ALA A C 1
ATOM 598 O O . ALA A 1 78 ? -0.077 -6.634 -20.460 1.00 97.25 78 ALA A O 1
ATOM 599 N N . ASP A 1 79 ? -0.541 -4.465 -20.033 1.00 96.44 79 ASP A N 1
ATOM 600 C CA . ASP A 1 79 ? -1.985 -4.523 -20.284 1.00 96.44 79 ASP A CA 1
ATOM 601 C C . ASP A 1 79 ? -2.304 -5.009 -21.704 1.00 96.44 79 ASP A C 1
ATOM 603 O O . ASP A 1 79 ? -3.069 -5.957 -21.882 1.00 96.44 79 ASP A O 1
ATOM 607 N N . ASP A 1 80 ? -1.659 -4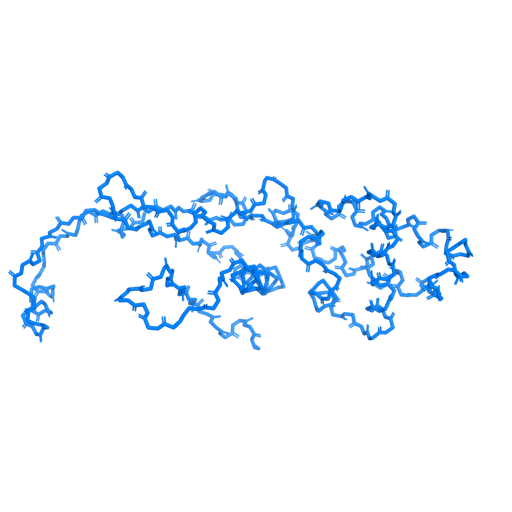.432 -22.726 1.00 96.44 80 ASP A N 1
ATOM 608 C CA . ASP A 1 80 ? -1.861 -4.815 -24.132 1.00 96.44 80 ASP A CA 1
ATOM 609 C C . ASP A 1 80 ? -1.431 -6.275 -24.406 1.00 96.44 80 ASP A C 1
ATOM 611 O O . ASP A 1 80 ? -1.834 -6.876 -25.406 1.00 96.44 80 ASP A O 1
ATOM 615 N N . ARG A 1 81 ? -0.619 -6.867 -23.519 1.00 95.12 81 ARG A N 1
ATOM 616 C CA . ARG A 1 81 ? -0.189 -8.274 -23.564 1.00 95.12 81 ARG A CA 1
ATOM 617 C C . ARG A 1 81 ? -0.956 -9.183 -22.601 1.00 95.12 81 ARG A C 1
ATOM 619 O O . ARG A 1 81 ? -0.650 -10.374 -22.551 1.00 95.12 81 ARG A O 1
ATOM 626 N N . GLY A 1 82 ? -1.929 -8.658 -21.855 1.00 95.56 82 GLY A N 1
ATOM 627 C CA . GLY A 1 82 ? -2.690 -9.414 -20.858 1.00 95.56 82 GLY A CA 1
ATOM 628 C C . GLY A 1 82 ? -1.840 -9.921 -19.689 1.00 95.56 82 GLY A C 1
ATOM 629 O O . GLY A 1 82 ? -2.146 -10.966 -19.119 1.00 95.56 82 GLY A O 1
ATOM 630 N N . LEU A 1 83 ? -0.747 -9.226 -19.365 1.00 95.88 83 LEU A N 1
ATOM 631 C CA . LEU A 1 83 ? 0.145 -9.571 -18.262 1.00 95.88 83 LEU A CA 1
ATOM 632 C C . LEU A 1 83 ? -0.294 -8.822 -17.004 1.00 95.88 83 LEU A C 1
ATOM 634 O O . LEU A 1 83 ? -0.083 -7.616 -16.894 1.00 95.88 83 LEU A O 1
ATOM 638 N N . LEU A 1 84 ? -0.877 -9.545 -16.049 1.00 92.88 84 LEU A N 1
ATOM 639 C CA . LEU A 1 84 ? -1.134 -9.008 -14.716 1.00 92.88 84 LEU A CA 1
ATOM 640 C C . LEU A 1 84 ? 0.187 -8.887 -13.958 1.00 92.88 84 LEU A C 1
ATOM 642 O O . LEU A 1 84 ? 0.964 -9.839 -13.905 1.00 92.88 84 LEU A O 1
ATOM 646 N N . LEU A 1 85 ? 0.435 -7.714 -13.381 1.00 95.88 85 LEU A N 1
ATOM 647 C CA . LEU A 1 85 ? 1.593 -7.461 -12.534 1.00 95.88 85 LEU A CA 1
ATOM 648 C C . LEU A 1 85 ? 1.139 -7.641 -11.089 1.00 95.88 85 LEU A C 1
ATOM 650 O O . LEU A 1 85 ? 0.493 -6.761 -10.515 1.00 95.88 85 LEU A O 1
ATOM 654 N N . LEU A 1 86 ? 1.426 -8.802 -10.510 1.00 94.69 86 LEU A N 1
ATOM 655 C CA . LEU A 1 86 ? 0.932 -9.141 -9.179 1.00 94.69 86 LEU A CA 1
ATOM 656 C C . LEU A 1 86 ? 1.876 -8.597 -8.112 1.00 94.69 86 LEU A C 1
ATOM 658 O O . LEU A 1 86 ? 1.438 -7.930 -7.174 1.00 94.69 86 LEU A O 1
ATOM 662 N N . ASP A 1 87 ? 3.175 -8.824 -8.293 1.00 92.56 87 ASP A N 1
ATOM 663 C CA . ASP A 1 87 ? 4.207 -8.469 -7.326 1.00 92.56 87 ASP A CA 1
ATOM 664 C C . ASP A 1 87 ? 5.364 -7.655 -7.944 1.00 92.56 87 ASP A C 1
ATOM 666 O O . ASP A 1 87 ? 5.375 -7.277 -9.123 1.00 92.56 87 ASP A O 1
ATOM 670 N N . PHE A 1 88 ? 6.381 -7.352 -7.131 1.00 87.88 88 PHE A N 1
ATOM 671 C CA . PHE A 1 88 ? 7.564 -6.641 -7.617 1.00 87.88 88 PHE A CA 1
ATOM 672 C C . PHE A 1 88 ? 8.440 -7.444 -8.564 1.00 87.88 88 PHE A C 1
ATOM 674 O O . PHE A 1 88 ? 9.163 -6.838 -9.360 1.00 87.88 88 PHE A O 1
ATOM 681 N N . LYS A 1 89 ? 8.431 -8.774 -8.484 1.00 91.00 89 LYS A N 1
ATOM 682 C CA . LYS A 1 89 ? 9.232 -9.608 -9.380 1.00 91.00 89 LYS A CA 1
ATOM 683 C C . LYS A 1 89 ? 8.681 -9.483 -10.791 1.00 91.00 89 LYS A C 1
ATOM 685 O O . LYS A 1 89 ? 9.476 -9.266 -11.706 1.00 91.00 89 LYS A O 1
ATOM 690 N N . ASP A 1 90 ? 7.359 -9.482 -10.939 1.00 95.00 90 ASP A N 1
ATOM 691 C CA . ASP A 1 90 ? 6.686 -9.231 -12.213 1.00 95.00 90 ASP A CA 1
ATOM 692 C C . ASP A 1 90 ? 7.050 -7.850 -12.763 1.00 95.00 90 ASP A C 1
ATOM 694 O O . ASP A 1 90 ? 7.542 -7.735 -13.890 1.00 95.00 90 ASP A O 1
ATOM 698 N N . LEU A 1 91 ? 6.905 -6.797 -11.945 1.00 95.00 91 LEU A N 1
ATOM 699 C CA . LEU A 1 91 ? 7.222 -5.427 -12.361 1.00 95.00 91 LEU A CA 1
ATOM 700 C C . LEU A 1 91 ? 8.693 -5.266 -12.765 1.00 95.00 91 LEU A C 1
ATOM 702 O O . LEU A 1 91 ? 9.006 -4.624 -13.772 1.00 95.00 91 LEU A O 1
ATOM 706 N N . ARG A 1 92 ? 9.618 -5.851 -11.998 1.00 93.50 92 ARG A N 1
ATOM 707 C CA . ARG A 1 92 ? 11.052 -5.829 -12.311 1.00 93.50 92 ARG A CA 1
ATOM 708 C C . ARG A 1 92 ? 11.346 -6.586 -13.601 1.00 93.50 92 ARG A C 1
ATOM 710 O O . ARG A 1 92 ? 12.098 -6.071 -14.432 1.00 93.50 92 ARG A O 1
ATOM 717 N N . ALA A 1 93 ? 10.756 -7.766 -13.779 1.00 95.69 93 ALA A N 1
ATOM 718 C CA . ALA A 1 93 ? 10.947 -8.596 -14.959 1.00 95.69 93 ALA A CA 1
ATOM 719 C C . ALA A 1 93 ? 10.458 -7.886 -16.225 1.00 95.69 93 ALA A C 1
ATOM 721 O O . ALA A 1 93 ? 11.210 -7.793 -17.197 1.00 95.69 93 ALA A O 1
ATOM 722 N N . ILE A 1 94 ? 9.252 -7.309 -16.205 1.00 97.00 94 ILE A N 1
ATOM 723 C CA . ILE A 1 94 ? 8.724 -6.594 -17.371 1.00 97.00 94 ILE A CA 1
ATOM 724 C C . ILE A 1 94 ? 9.489 -5.299 -17.648 1.00 97.00 94 ILE A C 1
ATOM 726 O O . ILE A 1 94 ? 9.781 -4.998 -18.804 1.00 97.00 94 ILE A O 1
ATOM 730 N N . THR A 1 95 ? 9.905 -4.575 -16.605 1.00 96.94 95 THR A N 1
ATOM 731 C CA . THR A 1 95 ? 10.741 -3.373 -16.749 1.00 96.94 95 THR A CA 1
ATOM 732 C C . THR A 1 95 ? 12.073 -3.710 -17.421 1.00 96.94 95 THR A C 1
ATOM 734 O O . THR A 1 95 ? 12.495 -3.005 -18.339 1.00 96.94 95 THR A O 1
ATOM 737 N N . GLN A 1 96 ? 12.726 -4.801 -17.002 1.00 96.25 96 GLN A N 1
ATOM 738 C CA . GLN A 1 96 ? 13.967 -5.282 -17.616 1.00 96.25 96 GLN A CA 1
ATOM 739 C C . GLN A 1 96 ? 13.736 -5.699 -19.072 1.00 96.25 96 GLN A C 1
ATOM 741 O O . GLN A 1 96 ? 14.428 -5.220 -19.966 1.00 96.25 96 GLN A O 1
ATOM 746 N N . TYR A 1 97 ? 12.720 -6.529 -19.320 1.00 96.81 97 TYR A N 1
ATOM 747 C CA . TYR A 1 97 ? 12.385 -7.010 -20.658 1.00 96.81 97 TYR A CA 1
ATOM 748 C C . TYR A 1 97 ? 12.111 -5.861 -21.636 1.00 96.81 97 TYR A C 1
ATOM 750 O O . TYR A 1 97 ? 12.625 -5.865 -22.756 1.00 96.81 97 TYR A O 1
ATOM 758 N N . ILE A 1 98 ? 11.338 -4.854 -21.221 1.00 96.38 98 ILE A N 1
ATOM 759 C CA . ILE A 1 98 ? 11.040 -3.681 -22.049 1.00 96.38 98 ILE A CA 1
ATOM 760 C C . ILE A 1 98 ? 12.298 -2.840 -22.272 1.00 96.38 98 ILE A C 1
ATOM 762 O O . ILE A 1 98 ? 12.514 -2.373 -23.388 1.00 96.38 98 ILE A O 1
ATOM 766 N N . GLY A 1 99 ? 13.153 -2.688 -21.258 1.00 96.12 99 GLY A N 1
ATOM 767 C CA . GLY A 1 99 ? 14.440 -2.007 -21.395 1.00 96.12 99 GLY A CA 1
ATOM 768 C C . GLY A 1 99 ? 15.357 -2.660 -22.431 1.00 96.12 99 GLY A C 1
ATOM 769 O O . GLY A 1 99 ? 15.856 -1.975 -23.325 1.00 96.12 99 GLY A O 1
ATOM 770 N N . ASP A 1 100 ? 15.513 -3.9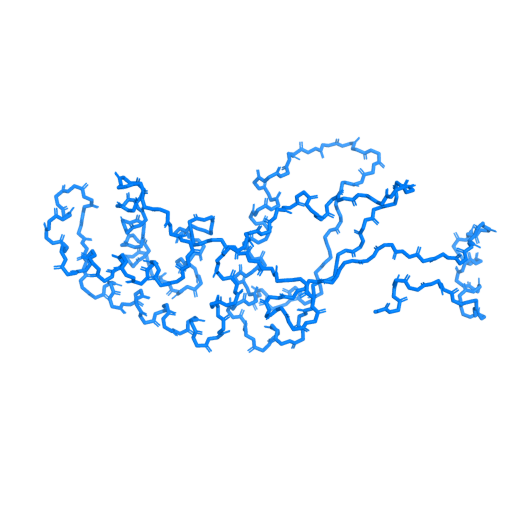82 -22.364 1.00 96.69 100 ASP A N 1
ATOM 771 C CA . ASP A 1 100 ? 16.358 -4.752 -23.288 1.00 96.69 100 ASP A CA 1
ATOM 772 C C . ASP A 1 100 ? 15.822 -4.736 -24.727 1.00 96.69 100 ASP A C 1
ATOM 774 O O . ASP A 1 100 ? 16.582 -4.833 -25.691 1.00 96.69 100 ASP A O 1
ATOM 778 N N . ASN A 1 101 ? 14.507 -4.564 -24.882 1.00 96.38 101 ASN A N 1
ATOM 779 C CA . ASN A 1 101 ? 13.809 -4.608 -26.165 1.00 96.38 101 ASN A CA 1
ATOM 780 C C . ASN A 1 101 ? 13.230 -3.244 -26.586 1.00 96.38 101 ASN A C 1
ATOM 782 O O . ASN A 1 101 ? 12.374 -3.187 -27.469 1.00 96.38 101 ASN 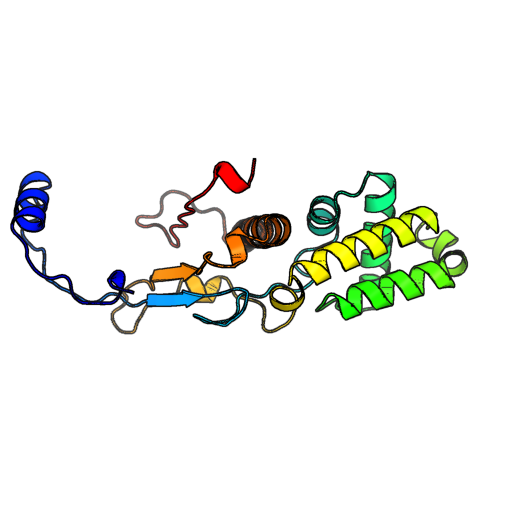A O 1
ATOM 786 N N . ALA A 1 102 ? 13.702 -2.132 -26.008 1.00 95.94 102 ALA A N 1
ATOM 787 C CA . ALA A 1 102 ? 13.097 -0.800 -26.147 1.00 95.94 102 ALA A CA 1
ATOM 788 C C . ALA A 1 102 ? 12.838 -0.373 -27.606 1.00 95.94 102 ALA A C 1
ATOM 790 O O . ALA A 1 102 ? 11.782 0.176 -27.923 1.00 95.94 102 ALA A O 1
ATOM 791 N N . LYS A 1 103 ? 13.763 -0.693 -28.524 1.00 95.25 103 LYS A N 1
ATOM 792 C CA . LYS A 1 103 ? 13.631 -0.379 -29.960 1.00 95.25 103 LYS A CA 1
ATOM 793 C C . LYS A 1 103 ? 12.402 -1.022 -30.608 1.00 95.25 103 LYS A C 1
ATOM 795 O O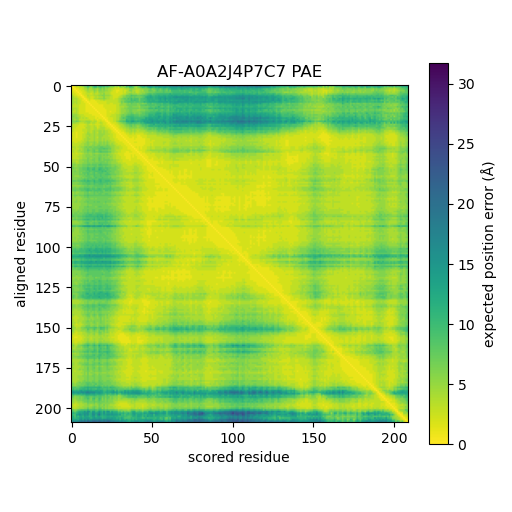 . LYS A 1 103 ? 11.820 -0.425 -31.507 1.00 95.25 103 LYS A O 1
ATOM 800 N N . ALA A 1 104 ? 12.008 -2.217 -30.166 1.00 95.44 104 ALA A N 1
ATOM 801 C CA . ALA A 1 104 ? 10.844 -2.919 -30.701 1.00 95.44 104 ALA A CA 1
ATOM 802 C C . ALA A 1 104 ? 9.523 -2.246 -30.292 1.00 95.44 104 ALA A C 1
ATOM 804 O O . ALA A 1 104 ? 8.541 -2.325 -31.024 1.00 95.44 104 ALA A O 1
ATOM 805 N N . PHE A 1 105 ? 9.508 -1.555 -29.151 1.00 95.00 105 PHE A N 1
ATOM 806 C CA . PHE A 1 105 ? 8.328 -0.874 -28.614 1.00 95.00 105 PHE A CA 1
ATOM 807 C C . PHE A 1 105 ? 8.227 0.594 -29.041 1.00 95.00 105 PHE A C 1
ATOM 809 O O . PHE A 1 105 ? 7.138 1.166 -29.043 1.00 95.00 105 PHE A O 1
ATOM 816 N N . GLN A 1 106 ? 9.346 1.199 -29.443 1.00 93.31 106 GLN A N 1
ATOM 817 C CA . GLN A 1 106 ? 9.460 2.641 -29.647 1.00 93.31 106 GLN A CA 1
ATOM 818 C C . GLN A 1 106 ? 8.429 3.229 -30.621 1.00 93.31 106 GLN A C 1
ATOM 820 O O . GLN A 1 106 ? 7.874 4.292 -30.355 1.00 93.31 106 GLN A O 1
ATOM 825 N N . ASN A 1 107 ? 8.156 2.548 -31.738 1.00 93.00 107 ASN A N 1
ATOM 826 C CA . ASN A 1 107 ? 7.232 3.060 -32.756 1.00 93.00 107 ASN A CA 1
ATOM 827 C C . ASN A 1 107 ? 5.775 3.093 -32.280 1.00 93.00 107 ASN A C 1
ATOM 829 O O . ASN A 1 107 ? 5.010 3.935 -32.737 1.00 93.00 107 ASN A O 1
ATOM 833 N N . GLN A 1 108 ? 5.389 2.172 -31.396 1.00 95.00 108 GLN A N 1
ATOM 834 C CA . GLN A 1 108 ? 4.007 2.033 -30.942 1.00 95.00 108 GLN A CA 1
ATOM 835 C C . GLN A 1 108 ? 3.742 2.823 -29.657 1.00 95.00 108 GLN A C 1
ATOM 837 O O . GLN A 1 108 ? 2.679 3.419 -29.521 1.00 95.00 108 GLN A O 1
ATOM 842 N N . TYR A 1 109 ? 4.705 2.845 -28.733 1.00 94.88 109 TYR A N 1
ATOM 843 C CA . TYR A 1 109 ? 4.507 3.392 -27.387 1.00 94.88 109 TYR A CA 1
ATOM 844 C C . TYR A 1 109 ? 5.319 4.662 -27.107 1.00 94.88 109 TYR A C 1
ATOM 846 O O . TYR A 1 109 ? 5.105 5.317 -26.092 1.00 94.88 109 TYR A O 1
ATOM 854 N N . GLY A 1 110 ? 6.236 5.034 -28.001 1.00 94.00 110 GLY A N 1
ATOM 855 C CA . GLY A 1 110 ? 7.132 6.170 -27.819 1.00 94.00 110 GLY A CA 1
ATOM 856 C C . GLY A 1 110 ? 8.487 5.789 -27.220 1.00 94.00 110 GLY A C 1
ATOM 857 O O . GLY A 1 110 ? 8.825 4.622 -27.032 1.00 94.00 110 GLY A O 1
ATOM 858 N N . ASN A 1 111 ? 9.318 6.800 -26.971 1.00 94.38 111 ASN A N 1
ATOM 859 C CA . ASN A 1 111 ? 10.711 6.590 -26.592 1.00 94.38 111 ASN A CA 1
ATOM 860 C C . ASN A 1 111 ? 10.860 6.037 -25.164 1.00 94.38 111 ASN A C 1
ATOM 862 O O . ASN A 1 111 ? 10.418 6.658 -24.199 1.00 94.38 111 ASN A O 1
ATOM 866 N N . ILE A 1 112 ? 11.584 4.926 -25.032 1.00 96.38 112 ILE A N 1
ATOM 867 C CA . ILE A 1 112 ? 11.921 4.294 -23.753 1.00 96.38 112 ILE A CA 1
ATOM 868 C C . ILE A 1 112 ? 13.429 4.437 -23.543 1.00 96.38 112 ILE A C 1
ATOM 870 O O . ILE A 1 112 ? 14.228 3.690 -24.107 1.00 96.38 112 ILE A O 1
ATOM 874 N N . SER A 1 113 ? 13.839 5.434 -22.756 1.00 95.12 113 SER A N 1
ATOM 875 C CA . SER A 1 113 ? 15.265 5.674 -22.511 1.00 95.12 113 SER A CA 1
ATOM 876 C C . SER A 1 113 ? 15.842 4.679 -21.496 1.00 95.12 113 SER A C 1
ATOM 878 O O . SER A 1 113 ? 15.229 4.408 -20.459 1.00 95.12 113 SER A O 1
ATOM 880 N N . SER A 1 114 ? 17.062 4.190 -21.740 1.00 95.31 114 SER A N 1
ATOM 881 C CA . SER A 1 114 ? 17.778 3.310 -20.802 1.00 95.31 114 SER A CA 1
ATOM 882 C C . SER A 1 114 ? 18.030 3.980 -19.446 1.00 95.31 114 SER A C 1
ATOM 884 O O . SER A 1 114 ? 17.990 3.324 -18.406 1.00 95.31 114 SER A O 1
ATOM 886 N N . ALA A 1 115 ? 18.223 5.303 -19.439 1.00 96.88 115 ALA A N 1
ATOM 887 C CA . ALA A 1 115 ? 18.371 6.090 -18.220 1.00 96.88 115 ALA A CA 1
ATOM 888 C C . ALA A 1 115 ? 17.104 6.048 -17.346 1.00 96.88 115 ALA A C 1
ATOM 890 O O . ALA A 1 115 ? 17.209 5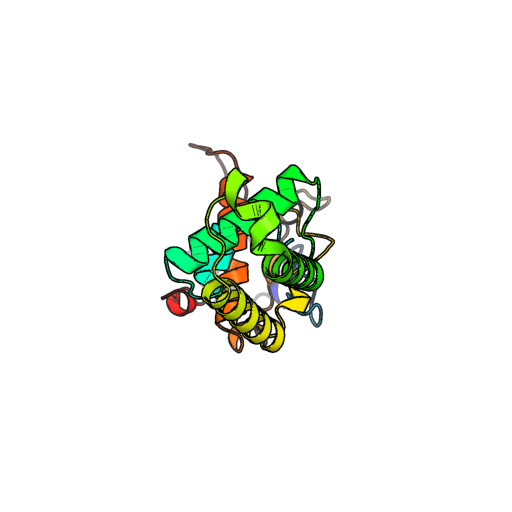.863 -16.131 1.00 96.88 115 ALA A O 1
ATOM 891 N N . SER A 1 116 ? 15.917 6.173 -17.954 1.00 97.75 116 SER A N 1
ATOM 892 C CA . SER A 1 116 ? 14.634 6.072 -17.247 1.00 97.75 116 SER A CA 1
ATOM 893 C C . SER A 1 116 ? 14.404 4.669 -16.694 1.00 97.75 116 SER A C 1
ATOM 895 O O . SER A 1 116 ? 14.057 4.535 -15.524 1.00 97.75 116 SER A O 1
ATOM 897 N N . VAL A 1 117 ? 14.663 3.629 -17.496 1.00 97.31 117 VAL A N 1
ATOM 898 C CA . VAL A 1 117 ? 14.549 2.227 -17.055 1.00 97.31 117 VAL A CA 1
ATOM 899 C C . VAL A 1 117 ? 15.453 1.970 -15.848 1.00 97.31 117 VAL A C 1
ATOM 901 O O . VAL A 1 117 ? 14.993 1.460 -14.829 1.00 97.31 117 VAL A O 1
ATOM 904 N N . GLY A 1 118 ? 16.713 2.410 -15.904 1.00 96.75 118 GLY A N 1
ATOM 905 C CA . GLY A 1 118 ? 17.640 2.266 -14.782 1.00 96.75 118 GLY A CA 1
ATOM 906 C C . GLY A 1 118 ? 17.205 3.033 -13.526 1.00 96.75 118 GLY A C 1
ATOM 907 O O . GLY A 1 118 ? 17.444 2.568 -12.413 1.00 96.75 118 GLY A O 1
ATOM 908 N N . ALA A 1 119 ? 16.563 4.197 -13.672 1.00 96.81 119 ALA A N 1
ATOM 909 C CA . ALA A 1 119 ? 16.012 4.939 -12.537 1.00 96.81 119 ALA A CA 1
ATOM 910 C C . ALA A 1 119 ? 14.847 4.191 -11.874 1.00 96.81 119 ALA A C 1
ATOM 912 O O . ALA A 1 119 ? 14.850 4.043 -10.652 1.00 96.81 119 ALA A O 1
ATOM 913 N N . ILE A 1 120 ? 13.920 3.655 -12.675 1.00 97.00 120 ILE A N 1
ATOM 914 C CA . ILE A 1 120 ? 12.802 2.832 -12.193 1.00 97.00 120 ILE A CA 1
ATOM 915 C C . ILE A 1 120 ? 13.344 1.612 -11.443 1.00 97.00 120 ILE A C 1
ATOM 917 O O . ILE A 1 120 ? 12.987 1.396 -10.289 1.00 97.00 120 ILE A O 1
ATOM 921 N N . GLN A 1 121 ? 14.281 0.867 -12.036 1.00 95.25 121 GLN A N 1
ATOM 922 C CA . GLN A 1 121 ? 14.862 -0.324 -11.406 1.00 95.25 121 GLN A CA 1
ATOM 923 C C . GLN A 1 121 ? 15.543 -0.035 -10.061 1.00 95.25 121 GLN A C 1
ATOM 925 O O . GLN A 1 121 ? 15.376 -0.802 -9.115 1.00 95.25 121 GLN A O 1
ATOM 930 N N . ARG A 1 122 ? 16.283 1.077 -9.940 1.00 93.75 122 ARG A N 1
ATOM 931 C CA . ARG A 1 122 ? 16.896 1.482 -8.660 1.00 93.75 122 ARG A CA 1
ATOM 932 C C . ARG A 1 122 ? 15.857 1.871 -7.611 1.00 93.75 122 ARG A C 1
ATOM 934 O O . ARG A 1 122 ? 16.036 1.561 -6.432 1.00 93.75 122 ARG A O 1
ATOM 941 N N . GLY A 1 123 ? 14.783 2.540 -8.029 1.00 91.88 123 GLY A N 1
ATOM 942 C CA . GLY A 1 123 ? 13.656 2.843 -7.153 1.00 91.88 123 GLY A CA 1
ATOM 943 C C . GLY A 1 123 ? 13.014 1.563 -6.617 1.00 91.88 123 GLY A C 1
ATOM 944 O O . GLY A 1 123 ? 12.841 1.434 -5.407 1.00 91.88 123 GLY A O 1
ATOM 945 N N . LEU A 1 124 ? 12.737 0.600 -7.504 1.00 91.12 124 LEU A N 1
ATOM 946 C CA . LEU A 1 124 ? 12.154 -0.694 -7.141 1.00 91.12 124 LEU A CA 1
ATOM 947 C C . LEU A 1 124 ? 13.038 -1.451 -6.144 1.00 91.12 124 LEU A C 1
ATOM 949 O O . LEU A 1 124 ? 12.538 -1.909 -5.124 1.00 91.12 124 LEU A O 1
ATOM 953 N N . LEU A 1 125 ? 14.355 -1.496 -6.375 1.00 90.00 125 LEU A N 1
ATOM 954 C CA . LEU A 1 125 ? 15.304 -2.130 -5.452 1.00 90.00 125 LEU A CA 1
ATOM 955 C C . LEU A 1 125 ? 15.304 -1.469 -4.063 1.00 90.00 125 LEU A C 1
ATOM 957 O O . LEU A 1 125 ? 15.389 -2.147 -3.044 1.00 90.00 125 LEU A O 1
ATOM 961 N N . THR A 1 126 ? 15.202 -0.139 -4.017 1.00 88.00 126 THR A N 1
ATOM 962 C CA . THR A 1 126 ? 15.144 0.605 -2.749 1.00 88.00 126 THR A CA 1
ATOM 963 C C . THR A 1 126 ? 13.874 0.269 -1.969 1.00 88.00 126 THR A C 1
ATOM 965 O O . THR A 1 126 ? 13.906 0.172 -0.747 1.00 88.00 126 THR A O 1
ATOM 968 N N . LEU A 1 127 ? 12.749 0.110 -2.668 1.00 86.25 127 LEU A N 1
ATOM 969 C CA . LEU A 1 127 ? 11.461 -0.207 -2.058 1.00 86.25 127 LEU A CA 1
ATOM 970 C C . LEU A 1 127 ? 11.411 -1.671 -1.585 1.00 86.25 127 LEU A C 1
ATOM 972 O O . LEU A 1 127 ? 10.944 -1.944 -0.482 1.00 86.25 127 LEU A O 1
ATOM 976 N N . GLU A 1 128 ? 11.991 -2.589 -2.361 1.00 87.12 128 GLU A N 1
ATOM 977 C CA . GLU A 1 128 ? 12.203 -3.995 -1.989 1.00 87.12 128 GLU A CA 1
ATOM 978 C C . GLU A 1 128 ? 13.007 -4.113 -0.681 1.00 87.12 128 GLU A C 1
ATOM 980 O O . GLU A 1 128 ? 12.579 -4.799 0.243 1.00 87.12 128 GLU A O 1
ATOM 985 N N . GLN A 1 129 ? 14.095 -3.346 -0.532 1.00 87.06 129 GLN A N 1
ATOM 986 C CA . GLN A 1 129 ? 14.889 -3.295 0.708 1.00 87.06 129 GLN A CA 1
ATOM 987 C C . GLN A 1 129 ? 14.110 -2.790 1.937 1.00 87.06 129 GLN A C 1
ATOM 989 O O . GLN A 1 129 ? 14.502 -3.089 3.062 1.00 87.06 129 GLN A O 1
ATOM 994 N N . GLN A 1 130 ? 13.018 -2.042 1.745 1.00 84.38 130 GLN A N 1
ATOM 995 C CA . GLN A 1 130 ? 12.129 -1.594 2.828 1.00 84.38 130 GLN A CA 1
ATOM 996 C C . GLN A 1 130 ? 11.012 -2.603 3.146 1.00 84.38 130 GLN A C 1
ATOM 998 O O . GLN A 1 130 ? 10.091 -2.288 3.898 1.00 84.38 130 GLN A O 1
ATOM 1003 N N . GLY A 1 131 ? 11.079 -3.816 2.588 1.00 86.94 131 GLY A N 1
ATOM 1004 C CA . GLY A 1 131 ? 10.125 -4.891 2.860 1.00 86.94 131 GLY A CA 1
ATOM 1005 C C . GLY A 1 131 ? 8.830 -4.777 2.063 1.00 86.94 131 GLY A C 1
ATOM 1006 O O . GLY A 1 131 ? 7.816 -5.353 2.446 1.00 86.94 131 GLY A O 1
ATOM 1007 N N . ALA A 1 132 ? 8.832 -4.041 0.953 1.00 86.44 132 ALA A N 1
ATOM 1008 C CA . ALA A 1 132 ? 7.620 -3.857 0.170 1.00 86.44 132 ALA A CA 1
ATOM 1009 C C . ALA A 1 132 ? 7.123 -5.156 -0.500 1.00 86.44 132 ALA A C 1
ATOM 1011 O O . ALA A 1 132 ? 5.945 -5.266 -0.815 1.00 86.44 132 ALA A O 1
ATOM 1012 N N . GLU A 1 133 ? 7.966 -6.186 -0.611 1.00 88.88 133 GLU A N 1
ATOM 1013 C CA . GLU A 1 133 ? 7.551 -7.550 -0.986 1.00 88.88 133 GLU A CA 1
ATOM 1014 C C . GLU A 1 133 ? 6.482 -8.158 -0.060 1.00 88.88 133 GLU A C 1
ATOM 1016 O O . GLU A 1 133 ? 5.736 -9.037 -0.476 1.00 88.88 133 GLU A O 1
ATOM 1021 N N . HIS A 1 134 ? 6.376 -7.687 1.187 1.00 91.31 134 HIS A N 1
ATOM 1022 C CA . HIS A 1 134 ? 5.330 -8.137 2.102 1.00 91.31 134 HIS A CA 1
ATOM 1023 C C . HIS A 1 134 ? 3.962 -7.530 1.770 1.00 91.31 134 HIS A C 1
ATOM 1025 O O . HIS A 1 134 ? 2.937 -8.164 2.020 1.00 91.31 134 HIS A O 1
ATOM 1031 N N . PHE A 1 135 ? 3.961 -6.328 1.186 1.00 92.50 135 PHE A N 1
ATOM 1032 C CA . PHE A 1 135 ? 2.759 -5.595 0.806 1.00 92.50 135 PHE A CA 1
ATOM 1033 C C . PHE A 1 135 ? 2.289 -5.927 -0.613 1.00 92.50 135 PHE A C 1
ATOM 1035 O O . PHE A 1 135 ? 1.089 -6.007 -0.839 1.00 92.50 135 PHE A O 1
ATOM 1042 N N . PHE A 1 136 ? 3.194 -6.135 -1.575 1.00 92.75 136 PHE A N 1
ATOM 1043 C CA . PHE A 1 136 ? 2.779 -6.432 -2.948 1.00 92.75 136 PHE A CA 1
ATOM 1044 C C . PHE A 1 136 ? 2.604 -7.927 -3.199 1.00 92.75 136 PHE A C 1
ATOM 1046 O O . PHE A 1 136 ? 3.561 -8.691 -3.091 1.00 92.75 136 PHE A O 1
ATOM 1053 N N . GLY A 1 137 ? 1.392 -8.330 -3.576 1.00 93.69 137 GLY A N 1
ATOM 1054 C CA . 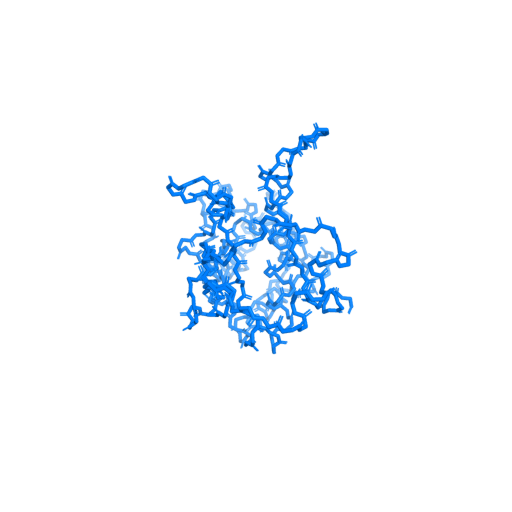GLY A 1 137 ? 1.065 -9.699 -3.956 1.00 93.69 137 GLY A CA 1
ATOM 1055 C C . GLY A 1 137 ? -0.376 -10.081 -3.632 1.00 93.69 137 GLY A C 1
ATOM 1056 O O . GLY A 1 137 ? -1.230 -9.237 -3.372 1.00 93.69 137 GLY A O 1
ATOM 1057 N N . GLU A 1 138 ? -0.633 -11.387 -3.617 1.00 93.81 138 GLU A N 1
ATOM 1058 C CA . GLU A 1 138 ? -1.958 -11.962 -3.378 1.00 93.81 138 GLU A CA 1
ATOM 1059 C C . GLU A 1 138 ? -2.024 -12.760 -2.052 1.00 93.81 138 GLU A C 1
ATOM 1061 O O . GLU A 1 138 ? -0.991 -13.205 -1.535 1.00 93.81 138 GLU A O 1
ATOM 1066 N N . PRO A 1 139 ? -3.219 -12.968 -1.461 1.00 93.69 139 PRO A N 1
ATOM 1067 C CA . PRO A 1 139 ? -4.485 -12.344 -1.839 1.00 93.69 139 PRO A CA 1
ATOM 1068 C C . PRO A 1 139 ? -4.487 -10.858 -1.472 1.00 93.69 139 PRO A C 1
ATOM 1070 O O . PRO A 1 139 ? -4.042 -10.483 -0.387 1.00 93.69 139 PRO A O 1
ATOM 1073 N N . MET A 1 140 ? -4.977 -10.030 -2.391 1.00 93.44 140 MET A N 1
ATOM 1074 C CA . MET A 1 140 ? -5.188 -8.607 -2.148 1.00 93.44 140 MET A CA 1
ATOM 1075 C C . MET A 1 140 ? -6.327 -8.412 -1.144 1.00 93.44 140 MET A C 1
ATOM 1077 O O . MET A 1 140 ? -7.276 -9.197 -1.126 1.00 93.44 140 MET A O 1
ATOM 1081 N N . LEU A 1 141 ? -6.233 -7.379 -0.306 1.00 93.88 141 LEU A N 1
ATOM 1082 C CA . LEU A 1 141 ? -7.330 -7.015 0.590 1.00 93.88 141 LEU A CA 1
ATOM 1083 C C . LEU A 1 141 ? -8.565 -6.629 -0.233 1.00 93.88 141 LEU A C 1
ATOM 1085 O O . LEU A 1 141 ? -8.497 -5.749 -1.086 1.00 93.88 141 LEU A O 1
ATOM 1089 N N . ASP A 1 142 ? -9.703 -7.226 0.101 1.00 92.56 142 ASP A N 1
ATOM 1090 C CA . ASP A 1 142 ? -11.006 -6.726 -0.319 1.00 92.56 142 ASP A CA 1
ATOM 1091 C C . ASP A 1 142 ? -11.519 -5.742 0.741 1.00 92.56 142 ASP A C 1
ATOM 1093 O O . ASP A 1 142 ? -11.701 -6.110 1.900 1.00 92.56 142 ASP A O 1
ATOM 1097 N N . ILE A 1 143 ? -11.785 -4.487 0.377 1.00 91.50 143 ILE A N 1
ATOM 1098 C CA . ILE A 1 143 ? -12.336 -3.488 1.311 1.00 91.50 143 ILE A CA 1
ATOM 1099 C C . ILE A 1 143 ? -13.670 -3.937 1.928 1.00 91.50 143 ILE A C 1
ATOM 1101 O O . ILE A 1 143 ? -13.997 -3.541 3.051 1.00 91.50 143 ILE A O 1
ATOM 1105 N N . GLN A 1 144 ? -14.437 -4.796 1.250 1.00 91.81 144 GLN A N 1
ATOM 1106 C CA . GLN A 1 144 ? -15.661 -5.370 1.813 1.00 91.81 144 GLN A CA 1
ATOM 1107 C C . GLN A 1 144 ? -15.382 -6.181 3.084 1.00 91.81 144 GLN A C 1
ATOM 1109 O O . GLN A 1 144 ? -16.222 -6.204 3.988 1.00 91.81 144 GLN A O 1
ATOM 1114 N N . ASP A 1 145 ? -14.188 -6.766 3.221 1.00 92.44 145 ASP A N 1
ATOM 1115 C CA . ASP A 1 145 ? -13.792 -7.497 4.423 1.00 92.44 145 ASP A CA 1
ATOM 1116 C C . ASP A 1 145 ? -13.723 -6.607 5.668 1.00 92.44 145 ASP A C 1
ATOM 1118 O O . ASP A 1 145 ? -13.922 -7.105 6.784 1.00 92.44 145 ASP A O 1
ATOM 1122 N N . TRP A 1 146 ? -13.487 -5.303 5.497 1.00 93.12 146 TRP A N 1
ATOM 1123 C CA . TRP A 1 146 ? -13.474 -4.326 6.587 1.00 93.12 146 TRP A CA 1
ATOM 1124 C C . TRP A 1 146 ? -14.857 -3.814 6.978 1.00 93.12 146 TRP A C 1
ATOM 1126 O O . TRP A 1 146 ? -15.018 -3.289 8.077 1.00 93.12 146 TRP A O 1
ATOM 1136 N N . MET A 1 147 ? -15.863 -4.001 6.126 1.00 92.19 147 MET A N 1
ATOM 1137 C CA . MET A 1 147 ? -17.244 -3.578 6.386 1.00 92.19 147 MET A CA 1
ATOM 1138 C C . MET A 1 147 ? -18.136 -4.723 6.880 1.00 92.19 147 MET A C 1
ATOM 1140 O O . MET A 1 147 ? -19.358 -4.582 6.963 1.00 92.19 147 MET A O 1
ATOM 1144 N N . ARG A 1 148 ? -17.537 -5.872 7.215 1.00 93.62 148 ARG A N 1
ATOM 1145 C CA . ARG A 1 148 ? -18.262 -7.026 7.748 1.00 93.62 148 ARG A CA 1
ATOM 1146 C C . ARG A 1 148 ? -18.878 -6.723 9.112 1.00 93.62 148 ARG A C 1
ATOM 1148 O O . ARG A 1 148 ? -18.360 -5.942 9.913 1.00 93.62 148 ARG A O 1
ATOM 1155 N N . VAL A 1 149 ? -19.978 -7.417 9.377 1.00 93.69 149 VAL A N 1
ATOM 1156 C CA . VAL A 1 149 ? -20.628 -7.481 10.686 1.00 93.69 149 VAL A CA 1
ATOM 1157 C C . VAL A 1 149 ? -20.554 -8.906 11.224 1.00 93.69 149 VAL A C 1
ATOM 1159 O O . VAL A 1 149 ? -20.491 -9.863 10.451 1.00 93.69 149 VAL A O 1
ATOM 1162 N N . ASP A 1 150 ? -20.549 -9.052 12.544 1.00 91.31 150 ASP A N 1
ATOM 1163 C CA . ASP A 1 150 ? -20.654 -10.358 13.191 1.00 91.31 150 ASP A CA 1
ATOM 1164 C C . ASP A 1 150 ? -22.083 -10.933 13.113 1.00 91.31 150 ASP A C 1
ATOM 1166 O O . ASP A 1 150 ? -23.016 -10.319 12.586 1.00 91.31 150 ASP A O 1
ATOM 1170 N N . ALA A 1 151 ? -22.273 -12.133 13.668 1.00 91.62 151 ALA A N 1
ATOM 1171 C CA . ALA A 1 151 ? -23.571 -12.809 13.693 1.00 91.62 151 ALA A CA 1
ATOM 1172 C C . ALA A 1 151 ? -24.644 -12.069 14.520 1.00 91.62 151 ALA A C 1
ATOM 1174 O O . ALA A 1 151 ? -25.827 -12.383 14.401 1.00 91.62 151 ALA A O 1
ATOM 1175 N N . GLN A 1 152 ? -24.252 -11.108 15.360 1.00 90.19 152 GLN A N 1
ATOM 1176 C CA . GLN A 1 152 ? -25.151 -10.252 16.134 1.00 90.19 152 GLN A CA 1
ATOM 1177 C C . GLN A 1 152 ? -25.393 -8.892 15.453 1.00 90.19 152 GLN A C 1
ATOM 1179 O O . GLN A 1 152 ? -26.102 -8.050 16.004 1.00 90.19 152 GLN A O 1
ATOM 1184 N N . GLY A 1 153 ? -24.834 -8.670 14.258 1.00 91.00 153 GLY A N 1
ATOM 1185 C CA . GLY A 1 153 ? -24.971 -7.432 13.496 1.00 91.00 153 GLY A CA 1
ATOM 1186 C C . GLY A 1 153 ? -24.049 -6.299 13.956 1.00 91.00 153 GLY A C 1
ATOM 1187 O O . GLY A 1 153 ? -24.250 -5.158 13.533 1.00 91.00 153 GLY A O 1
ATOM 1188 N N . LYS A 1 154 ? -23.047 -6.570 14.805 1.00 90.94 154 LYS A N 1
ATOM 1189 C CA . LYS A 1 154 ? -22.057 -5.564 15.218 1.00 90.94 154 LYS A CA 1
ATOM 1190 C C . LYS A 1 154 ? -20.960 -5.433 14.167 1.00 90.94 154 LYS A C 1
ATOM 1192 O O . LYS A 1 154 ? -20.436 -6.433 13.684 1.00 90.94 154 LYS A O 1
ATOM 1197 N N . GLY A 1 155 ? -20.591 -4.197 13.837 1.00 93.25 155 GLY A N 1
ATOM 1198 C CA . GLY A 1 155 ? -19.469 -3.918 12.938 1.00 93.25 155 GLY A CA 1
ATOM 1199 C C . GLY A 1 155 ? -18.140 -4.392 13.521 1.00 93.25 155 GLY A C 1
ATOM 1200 O O . GLY A 1 155 ? -17.896 -4.239 14.719 1.00 93.25 155 GLY A O 1
ATOM 1201 N N . VAL A 1 156 ? -17.290 -4.961 12.668 1.00 95.50 156 VAL A N 1
ATOM 1202 C CA . VAL A 1 156 ? -15.954 -5.435 13.042 1.00 95.50 156 VAL A CA 1
ATOM 1203 C C . VAL A 1 156 ? -14.981 -4.260 13.159 1.00 95.50 156 VAL A C 1
ATOM 1205 O O . VAL A 1 156 ? -14.864 -3.439 12.252 1.00 95.50 156 VAL A O 1
ATOM 1208 N N . ILE A 1 157 ? -14.239 -4.195 14.265 1.00 95.75 157 ILE A N 1
ATOM 1209 C CA . ILE A 1 157 ? -13.168 -3.216 14.463 1.00 95.75 157 ILE A CA 1
ATOM 1210 C C . ILE A 1 157 ? -11.883 -3.768 13.838 1.00 95.75 157 ILE A C 1
ATOM 1212 O O . ILE A 1 157 ? -11.296 -4.733 14.328 1.00 95.75 157 ILE A O 1
ATOM 1216 N N . ASN A 1 158 ? -11.431 -3.140 12.758 1.00 95.00 158 ASN A N 1
ATOM 1217 C CA . ASN A 1 158 ? -10.199 -3.507 12.066 1.00 95.00 158 ASN A CA 1
ATOM 1218 C C . ASN A 1 158 ? -9.032 -2.681 12.611 1.00 95.00 158 ASN A C 1
ATOM 1220 O O . ASN A 1 158 ? -9.105 -1.455 12.645 1.00 95.00 158 ASN A O 1
ATOM 1224 N N . ILE A 1 159 ? -7.958 -3.345 13.044 1.00 94.00 159 ILE A N 1
ATOM 1225 C CA . ILE A 1 159 ? -6.765 -2.683 13.588 1.00 94.00 159 ILE A CA 1
ATOM 1226 C C . ILE A 1 159 ? -5.554 -3.104 12.773 1.00 94.00 159 ILE A C 1
ATOM 1228 O O . ILE A 1 159 ? -5.151 -4.264 12.822 1.00 94.00 159 ILE A O 1
ATOM 1232 N N . LEU A 1 160 ? -4.955 -2.149 12.067 1.00 92.00 160 LEU A N 1
ATOM 1233 C CA . LEU A 1 160 ? -3.683 -2.334 11.380 1.00 92.00 160 LEU A CA 1
ATOM 1234 C C . LEU A 1 160 ? -2.526 -2.053 12.341 1.00 92.00 160 LEU A C 1
ATOM 1236 O O . LEU A 1 160 ? -2.386 -0.943 12.853 1.00 92.00 160 LEU A O 1
ATOM 1240 N N . SER A 1 161 ? -1.687 -3.056 12.590 1.00 89.94 161 SER A N 1
ATOM 1241 C CA . SER A 1 161 ? -0.453 -2.872 13.345 1.00 89.94 161 SER A CA 1
ATOM 1242 C C . SER A 1 161 ? 0.547 -2.075 12.513 1.00 89.94 161 SER A C 1
ATOM 1244 O O . SER A 1 161 ? 0.996 -2.521 11.459 1.00 89.94 161 SER A O 1
ATOM 1246 N N . ALA A 1 162 ? 0.912 -0.894 13.008 1.00 84.62 162 ALA A N 1
ATOM 1247 C CA . ALA A 1 162 ? 1.900 -0.024 12.377 1.00 84.62 162 ALA A CA 1
ATOM 1248 C C . ALA A 1 162 ? 3.275 -0.057 13.072 1.00 84.62 162 ALA A C 1
ATOM 1250 O O . ALA A 1 162 ? 4.155 0.714 12.707 1.00 84.62 162 ALA A O 1
ATOM 1251 N N . GLU A 1 163 ? 3.494 -0.943 14.053 1.00 84.69 163 GLU A N 1
ATOM 1252 C CA . GLU A 1 163 ? 4.698 -0.919 14.905 1.00 84.69 163 GLU A CA 1
ATOM 1253 C C . GLU A 1 163 ? 6.011 -1.004 14.110 1.00 84.69 163 GLU A C 1
ATOM 1255 O O . GLU A 1 163 ? 6.926 -0.211 14.321 1.00 84.69 163 GLU A O 1
ATOM 1260 N N . LYS A 1 164 ? 6.097 -1.956 13.174 1.00 86.19 164 LYS A N 1
ATOM 1261 C CA . LYS A 1 164 ? 7.247 -2.104 12.270 1.00 86.19 164 LYS A CA 1
ATOM 1262 C C . LYS A 1 164 ? 7.133 -1.180 11.061 1.00 86.19 164 LYS A C 1
ATOM 1264 O O . LYS A 1 164 ? 8.133 -0.649 10.585 1.00 86.19 164 LYS A O 1
ATOM 1269 N N . LEU A 1 165 ? 5.906 -0.963 10.588 1.00 84.56 165 LEU A N 1
ATOM 1270 C CA . LEU A 1 165 ? 5.626 -0.162 9.401 1.00 84.56 165 LEU A CA 1
ATOM 1271 C C . LEU A 1 165 ? 6.071 1.297 9.564 1.00 84.56 165 LEU A C 1
ATOM 1273 O O . LEU A 1 165 ? 6.577 1.885 8.614 1.00 84.56 165 LEU A O 1
ATOM 1277 N N . TYR A 1 166 ? 5.978 1.842 10.779 1.00 82.88 166 TYR A N 1
ATOM 1278 C CA . TYR A 1 166 ? 6.459 3.179 11.131 1.00 82.88 166 TYR A CA 1
ATOM 1279 C C . TYR A 1 166 ? 7.943 3.402 10.786 1.00 82.88 166 TYR A C 1
ATOM 1281 O O . TYR A 1 166 ? 8.356 4.507 10.446 1.00 82.88 166 TYR A O 1
ATOM 1289 N N . GLN A 1 167 ? 8.763 2.348 10.825 1.00 85.62 167 GLN A N 1
ATOM 1290 C CA . GLN A 1 167 ? 10.192 2.428 10.505 1.00 85.62 167 GLN A CA 1
ATOM 1291 C C . GLN A 1 167 ? 10.468 2.428 8.990 1.00 85.62 167 GLN A C 1
ATOM 1293 O O . GLN A 1 167 ? 11.604 2.654 8.575 1.00 85.62 167 GLN A O 1
ATOM 1298 N N . MET A 1 168 ? 9.442 2.190 8.165 1.00 87.25 168 MET A N 1
ATOM 1299 C CA . MET A 1 168 ? 9.517 2.067 6.707 1.00 87.25 168 MET A CA 1
ATOM 1300 C C . MET A 1 168 ? 8.644 3.144 6.039 1.00 87.25 168 MET A C 1
ATOM 1302 O O . MET A 1 168 ? 7.592 2.830 5.479 1.00 87.25 168 MET A O 1
ATOM 1306 N N . PRO A 1 169 ? 9.052 4.428 6.065 1.00 82.44 169 PRO A N 1
ATOM 1307 C CA . PRO A 1 169 ? 8.181 5.555 5.719 1.00 82.44 169 PRO A CA 1
ATOM 1308 C C . PRO A 1 169 ? 7.630 5.506 4.288 1.00 82.44 169 PRO A C 1
ATOM 1310 O O . PRO A 1 169 ? 6.482 5.882 4.065 1.00 82.44 169 PRO A O 1
ATOM 1313 N N . LYS A 1 170 ? 8.393 4.996 3.307 1.00 80.62 170 LYS A N 1
ATOM 1314 C CA . LYS A 1 170 ? 7.880 4.872 1.930 1.00 80.62 170 LYS A CA 1
ATOM 1315 C C . LYS A 1 170 ? 6.826 3.779 1.810 1.00 80.62 170 LYS A C 1
ATOM 1317 O O . LYS A 1 170 ? 5.842 3.977 1.108 1.00 80.62 170 LYS A O 1
ATOM 1322 N N . LEU A 1 171 ? 7.028 2.644 2.482 1.00 85.06 171 LEU A N 1
ATOM 1323 C CA . LEU A 1 171 ? 6.057 1.550 2.494 1.00 85.06 171 LEU A CA 1
ATOM 1324 C C . LEU A 1 171 ? 4.785 1.956 3.244 1.00 85.06 171 LEU A C 1
ATOM 1326 O O . LEU A 1 171 ? 3.681 1.674 2.789 1.00 85.06 171 LEU A O 1
ATOM 1330 N N . TYR A 1 172 ? 4.942 2.682 4.349 1.00 86.44 172 TYR A N 1
ATOM 1331 C CA . TYR A 1 172 ? 3.834 3.268 5.089 1.00 86.44 172 TYR A CA 1
ATOM 1332 C C . TYR A 1 172 ? 3.005 4.205 4.195 1.00 86.44 172 TYR A C 1
ATOM 1334 O O . TYR A 1 172 ? 1.819 3.954 3.984 1.00 86.44 172 TYR A O 1
ATOM 1342 N N . ALA A 1 173 ? 3.637 5.207 3.571 1.00 82.44 173 ALA A N 1
ATOM 1343 C CA . ALA A 1 173 ? 2.963 6.126 2.652 1.00 82.44 173 ALA A CA 1
ATOM 1344 C C . ALA A 1 173 ? 2.316 5.403 1.454 1.00 82.44 173 ALA A C 1
ATOM 1346 O O . ALA A 1 173 ? 1.196 5.739 1.073 1.00 82.44 173 ALA A O 1
ATOM 1347 N N . ALA A 1 174 ? 2.985 4.387 0.892 1.00 82.94 174 ALA A N 1
ATOM 1348 C CA . ALA A 1 174 ? 2.446 3.538 -0.174 1.00 82.94 174 ALA A CA 1
ATOM 1349 C C . ALA A 1 174 ? 1.149 2.858 0.233 1.00 82.94 174 ALA A C 1
ATOM 1351 O O . ALA A 1 174 ? 0.137 3.001 -0.448 1.00 82.94 174 ALA A O 1
ATOM 1352 N N . SER A 1 175 ? 1.192 2.139 1.352 1.00 87.62 175 SER A N 1
ATOM 1353 C CA . SER A 1 175 ? 0.056 1.367 1.830 1.00 87.62 175 SER A CA 1
ATOM 1354 C C . SER A 1 175 ? -1.137 2.248 2.174 1.00 87.62 175 SER A C 1
ATOM 1356 O O . SER A 1 175 ? -2.261 1.895 1.828 1.00 87.62 175 SER A O 1
ATOM 1358 N N . LEU A 1 176 ? -0.913 3.422 2.773 1.00 88.12 176 LEU A N 1
ATOM 1359 C CA . LEU A 1 176 ? -2.009 4.331 3.076 1.00 88.12 176 LEU A CA 1
ATOM 1360 C C . LEU A 1 176 ? -2.593 4.973 1.819 1.00 88.12 176 LEU A C 1
ATOM 1362 O O . LEU A 1 176 ? -3.809 5.010 1.669 1.00 88.12 176 LEU A O 1
ATOM 1366 N N . LEU A 1 177 ? -1.752 5.501 0.927 1.00 85.69 177 LEU A N 1
ATOM 1367 C CA . LEU A 1 177 ? -2.240 6.172 -0.275 1.00 85.69 177 LEU A CA 1
ATOM 1368 C C . LEU A 1 177 ? -3.022 5.203 -1.164 1.00 85.69 177 LEU A C 1
ATOM 1370 O O . LEU A 1 177 ? -4.080 5.564 -1.671 1.00 85.69 177 LEU A O 1
ATOM 1374 N N . TRP A 1 178 ? -2.530 3.971 -1.292 1.00 89.94 178 TRP A N 1
ATOM 1375 C CA . TRP A 1 178 ? -3.261 2.888 -1.936 1.00 89.94 178 TRP A CA 1
ATOM 1376 C C . TRP A 1 178 ? -4.612 2.636 -1.265 1.00 89.94 178 TRP A C 1
ATOM 1378 O O . TRP A 1 178 ? -5.638 2.673 -1.928 1.00 89.94 178 TRP A O 1
ATOM 1388 N N . MET A 1 179 ? -4.626 2.457 0.055 1.00 90.88 179 MET A N 1
ATOM 1389 C CA . MET A 1 179 ? -5.841 2.175 0.817 1.00 90.88 179 MET A CA 1
ATOM 1390 C C . MET A 1 179 ? -6.884 3.288 0.681 1.00 90.88 179 MET A C 1
ATOM 1392 O O . MET A 1 179 ? -8.067 3.006 0.538 1.00 90.88 179 MET A O 1
ATOM 1396 N N . LEU A 1 180 ? -6.461 4.555 0.682 1.00 89.94 180 LEU A N 1
ATOM 1397 C CA . LEU A 1 180 ? -7.352 5.688 0.434 1.00 89.94 180 LEU A CA 1
ATOM 1398 C C . LEU A 1 180 ? -7.884 5.697 -1.006 1.00 89.94 180 LEU A C 1
ATOM 1400 O O . LEU A 1 180 ? -9.059 6.003 -1.198 1.00 89.94 180 LEU A O 1
ATOM 1404 N N . SER A 1 181 ? -7.049 5.350 -1.993 1.00 88.31 181 SER A N 1
ATOM 1405 C CA . SER A 1 181 ? -7.480 5.196 -3.391 1.00 88.31 181 SER A CA 1
ATOM 1406 C C . SER A 1 181 ? -8.530 4.097 -3.509 1.00 88.31 181 SER A C 1
ATOM 1408 O O . SER A 1 181 ? -9.604 4.334 -4.046 1.00 88.31 181 SER A O 1
ATOM 1410 N N . GLU A 1 182 ? -8.274 2.934 -2.913 1.00 90.69 182 GLU A N 1
ATOM 1411 C CA . GLU A 1 182 ? -9.172 1.785 -2.978 1.00 90.69 182 GLU A CA 1
ATOM 1412 C C . GLU A 1 182 ? -10.506 2.071 -2.272 1.00 90.69 182 GLU A C 1
ATOM 1414 O O . GLU A 1 182 ? -11.578 1.762 -2.791 1.00 90.69 182 GLU A O 1
ATOM 1419 N N . LEU A 1 183 ? -10.479 2.750 -1.119 1.00 91.19 183 LEU A N 1
ATOM 1420 C CA . LEU A 1 183 ? -11.700 3.227 -0.464 1.00 91.19 183 LEU A CA 1
ATOM 1421 C C . LEU A 1 183 ? -12.487 4.189 -1.363 1.00 91.19 183 LEU A C 1
ATOM 1423 O O . LEU A 1 183 ? -13.707 4.071 -1.446 1.00 91.19 183 LEU A O 1
ATOM 1427 N N . TYR A 1 184 ? -11.810 5.127 -2.028 1.00 88.75 184 TYR A N 1
ATOM 1428 C CA . TYR A 1 184 ? -12.446 6.100 -2.918 1.00 88.75 184 TYR A CA 1
ATOM 1429 C C . T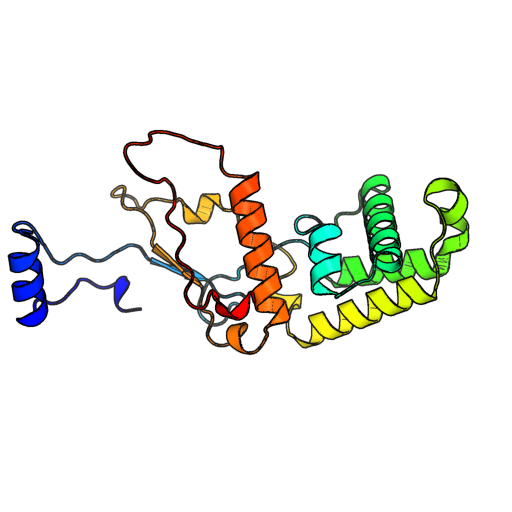YR A 1 184 ? -13.039 5.451 -4.176 1.00 88.75 184 TYR A C 1
ATOM 1431 O O . TYR A 1 184 ? -14.132 5.816 -4.599 1.00 88.75 184 TYR A O 1
ATOM 1439 N N . GLU A 1 185 ? -12.344 4.479 -4.764 1.00 88.81 185 GLU A N 1
ATOM 1440 C CA . GLU A 1 185 ? -12.768 3.805 -5.993 1.00 88.81 185 GLU A CA 1
ATOM 1441 C C . GLU A 1 185 ? -13.881 2.779 -5.752 1.00 88.81 185 GLU A C 1
ATOM 1443 O O . GLU A 1 185 ? -14.785 2.632 -6.579 1.00 88.81 185 GLU A O 1
ATOM 1448 N N . ARG A 1 186 ? -13.843 2.063 -4.621 1.00 89.94 186 ARG A N 1
ATOM 1449 C CA . ARG A 1 186 ? -14.807 0.993 -4.314 1.00 89.94 186 ARG A CA 1
ATOM 1450 C C . ARG A 1 186 ? -16.063 1.480 -3.614 1.00 89.94 186 ARG A C 1
ATOM 1452 O O . ARG A 1 186 ? -17.111 0.842 -3.750 1.00 89.94 186 ARG A O 1
ATOM 1459 N N . LEU A 1 187 ? -15.978 2.544 -2.816 1.00 89.75 187 LEU A N 1
ATOM 1460 C CA . LEU A 1 187 ? -17.128 3.026 -2.059 1.00 89.75 187 LEU A CA 1
ATOM 1461 C C . LEU A 1 187 ? -17.900 4.066 -2.875 1.00 89.75 187 LEU A C 1
ATOM 1463 O O . LEU A 1 187 ? -17.326 5.069 -3.293 1.00 89.75 187 LEU A O 1
ATOM 1467 N N . PRO A 1 188 ? -19.215 3.874 -3.084 1.00 86.06 188 PRO A N 1
ATOM 1468 C CA . PRO A 1 188 ? -20.014 4.869 -3.774 1.00 86.06 188 PRO A CA 1
ATOM 1469 C C . PRO A 1 188 ? -20.114 6.136 -2.928 1.00 86.06 188 PRO A C 1
ATOM 1471 O O . PRO A 1 188 ? -20.226 6.072 -1.699 1.00 86.06 188 PRO A O 1
ATOM 1474 N N . GLU A 1 189 ? -20.172 7.279 -3.601 1.00 86.31 189 GLU A N 1
ATOM 1475 C CA . GLU A 1 189 ? -20.560 8.528 -2.962 1.00 86.31 189 GLU A CA 1
ATOM 1476 C C . GLU A 1 189 ? -21.977 8.381 -2.382 1.00 86.31 189 GLU A C 1
ATOM 1478 O O . GLU A 1 189 ? -22.912 7.958 -3.068 1.00 86.31 189 GLU A O 1
ATOM 1483 N N . ALA A 1 190 ? -22.132 8.670 -1.091 1.00 84.12 190 ALA A N 1
ATOM 1484 C CA . ALA A 1 190 ? -23.395 8.515 -0.381 1.00 84.12 190 ALA A CA 1
ATOM 1485 C C . ALA A 1 190 ? -23.621 9.699 0.564 1.00 84.12 190 ALA A C 1
ATOM 1487 O O . ALA A 1 190 ? -22.865 9.897 1.513 1.00 84.12 190 ALA A O 1
ATOM 1488 N N . GLY A 1 191 ? -24.686 10.462 0.307 1.00 84.31 191 GLY A N 1
ATOM 1489 C CA . GLY A 1 191 ? -25.191 11.497 1.210 1.00 84.31 191 GLY A CA 1
ATOM 1490 C C . GLY A 1 191 ? -26.242 10.957 2.183 1.00 84.31 191 GLY A C 1
ATOM 1491 O O . GLY A 1 191 ? -26.852 9.913 1.931 1.00 84.31 191 GLY A O 1
ATOM 1492 N N . ASP A 1 192 ? -26.437 11.677 3.290 1.00 84.00 192 ASP A N 1
ATOM 1493 C CA . ASP A 1 192 ? -27.558 11.545 4.237 1.00 84.00 192 ASP A CA 1
ATOM 1494 C C . ASP A 1 192 ? -27.870 10.119 4.729 1.00 84.00 192 ASP A C 1
ATOM 1496 O O . ASP A 1 192 ? -29.023 9.731 4.912 1.00 84.00 192 ASP A O 1
ATOM 1500 N N . GLN A 1 193 ? -26.834 9.313 4.967 1.00 86.62 193 GLN A N 1
ATOM 1501 C CA . GLN A 1 193 ? -27.000 8.014 5.620 1.00 86.62 193 GLN A CA 1
ATOM 1502 C C . GLN A 1 193 ? -27.253 8.202 7.122 1.00 86.62 193 GLN A C 1
ATOM 1504 O O . GLN A 1 193 ? -26.552 8.971 7.776 1.00 86.62 193 GLN A O 1
ATOM 1509 N N . GLU A 1 194 ? -28.183 7.432 7.698 1.00 89.56 194 GLU A N 1
ATOM 1510 C CA . GLU A 1 194 ? -28.430 7.434 9.153 1.00 89.56 194 GLU A CA 1
ATOM 1511 C C . GLU A 1 194 ? -27.189 7.026 9.965 1.00 89.56 194 GLU A C 1
ATOM 1513 O O . GLU A 1 194 ? -27.007 7.459 11.102 1.00 89.56 194 GLU A O 1
ATOM 1518 N N . LYS A 1 195 ? -26.328 6.181 9.382 1.00 87.56 195 LYS A N 1
ATOM 1519 C CA . LYS A 1 195 ? -25.066 5.732 9.976 1.00 87.56 195 LYS A CA 1
ATOM 1520 C C . LYS A 1 195 ? -23.972 5.579 8.915 1.00 87.56 195 LYS A C 1
ATOM 1522 O O . LYS A 1 195 ? -24.278 5.201 7.782 1.00 87.56 195 LYS A O 1
ATOM 1527 N N . PRO A 1 196 ? -22.695 5.814 9.266 1.00 88.62 196 PRO A N 1
ATOM 1528 C CA . PRO A 1 196 ? -21.585 5.557 8.355 1.00 88.62 196 PRO A CA 1
ATOM 1529 C C . PRO A 1 196 ? -21.441 4.055 8.068 1.00 88.62 196 PRO A C 1
ATOM 1531 O O . PRO A 1 196 ? -21.676 3.221 8.944 1.00 88.62 196 PRO A O 1
ATOM 1534 N N . LYS A 1 197 ? -21.018 3.708 6.844 1.00 88.12 197 LYS A N 1
ATOM 1535 C CA . LYS A 1 197 ? -20.673 2.322 6.464 1.00 88.12 197 LYS A CA 1
ATOM 1536 C C . LYS A 1 197 ? -19.311 1.890 7.006 1.00 88.12 197 LYS A C 1
ATOM 1538 O O . LYS A 1 197 ? -19.137 0.744 7.397 1.00 88.12 197 LYS A O 1
ATOM 1543 N N . LEU A 1 198 ? -18.365 2.824 7.030 1.00 91.38 198 LEU A N 1
ATOM 1544 C CA . LEU A 1 198 ? -17.009 2.644 7.525 1.00 91.38 198 LEU A CA 1
ATOM 1545 C C . LEU A 1 198 ? -16.559 3.960 8.156 1.00 91.38 198 LEU A C 1
ATOM 1547 O O . LEU A 1 198 ? -16.832 5.032 7.617 1.00 91.38 198 LEU A O 1
ATOM 1551 N N . VAL A 1 199 ? -15.867 3.874 9.288 1.00 91.62 199 VAL A N 1
ATOM 1552 C CA . VAL A 1 199 ? -15.166 5.012 9.885 1.00 91.62 199 VAL A CA 1
ATOM 1553 C C . VAL A 1 199 ? -13.689 4.662 9.905 1.00 91.62 199 VAL A C 1
ATOM 1555 O O . VAL A 1 199 ? -13.287 3.699 10.554 1.00 91.62 199 VAL A O 1
ATOM 1558 N N . PHE A 1 200 ? -12.895 5.426 9.163 1.00 90.31 200 PHE A N 1
ATOM 1559 C CA . PHE A 1 200 ? -11.462 5.209 9.040 1.00 90.31 200 PHE A CA 1
ATOM 1560 C C . PHE A 1 200 ? -10.715 6.180 9.955 1.00 90.31 200 PHE A C 1
ATOM 1562 O O . PHE A 1 200 ? -10.808 7.396 9.787 1.00 90.31 200 PHE A O 1
ATOM 1569 N N . PHE A 1 201 ? -9.994 5.638 10.936 1.00 88.94 201 PHE A N 1
ATOM 1570 C CA . PHE A 1 201 ? -9.117 6.412 11.810 1.00 88.94 201 PHE A CA 1
ATOM 1571 C C . PHE A 1 201 ? -7.673 6.180 11.412 1.00 88.94 201 PHE A C 1
ATOM 1573 O O . PHE A 1 201 ? -7.251 5.044 11.198 1.00 88.94 201 PHE A O 1
ATOM 1580 N N . PHE A 1 202 ? -6.917 7.267 11.377 1.00 79.88 202 PHE A N 1
ATOM 1581 C CA . PHE A 1 202 ? -5.507 7.235 11.067 1.00 79.88 202 PHE A CA 1
ATOM 1582 C C . PHE A 1 202 ? -4.748 8.041 12.108 1.00 79.88 202 PHE A C 1
ATOM 1584 O O . PHE A 1 202 ? -4.835 9.270 12.140 1.00 79.88 202 PHE A O 1
ATOM 1591 N N . ASP A 1 203 ? -4.055 7.324 12.985 1.00 72.38 203 ASP A N 1
ATOM 1592 C CA . ASP A 1 203 ? -3.099 7.926 13.902 1.00 72.38 203 ASP A CA 1
ATOM 1593 C C . ASP A 1 203 ? -1.790 8.125 13.127 1.00 72.38 203 ASP A C 1
ATOM 1595 O O . ASP A 1 203 ? -1.393 7.248 12.360 1.00 72.38 203 ASP A O 1
ATOM 1599 N N . GLU A 1 204 ? -1.142 9.276 13.293 1.00 72.38 204 GLU A N 1
ATOM 1600 C CA . GLU A 1 204 ? 0.064 9.683 12.548 1.00 72.38 204 GLU A CA 1
ATOM 1601 C C . GLU A 1 204 ? -0.119 10.229 11.122 1.00 72.38 204 GLU A C 1
ATOM 1603 O O . GLU A 1 204 ? 0.745 10.073 10.257 1.00 72.38 204 GLU A O 1
ATOM 1608 N N . ALA A 1 205 ? -1.172 11.032 10.911 1.00 68.00 205 ALA A N 1
ATOM 1609 C CA . ALA A 1 205 ? -1.342 11.886 9.720 1.00 68.00 205 ALA A CA 1
ATOM 1610 C C . ALA A 1 205 ? -0.069 12.657 9.317 1.00 68.00 205 ALA A C 1
ATOM 1612 O O . ALA A 1 205 ? 0.141 12.925 8.138 1.00 68.00 205 ALA A O 1
ATOM 1613 N N . HIS A 1 206 ? 0.795 12.985 10.282 1.00 71.38 206 HIS A N 1
ATOM 1614 C CA . HIS A 1 206 ? 2.041 13.708 10.054 1.00 71.38 206 HIS A CA 1
ATOM 1615 C C . HIS A 1 206 ? 3.060 12.940 9.194 1.00 71.38 206 HIS A C 1
ATOM 1617 O O . HIS A 1 206 ? 3.881 13.573 8.547 1.00 71.38 206 HIS A O 1
ATOM 1623 N N . LEU A 1 207 ? 2.999 11.606 9.136 1.00 65.62 207 LEU A N 1
ATOM 1624 C CA . LEU A 1 207 ? 3.907 10.790 8.318 1.00 65.62 207 LEU A CA 1
ATOM 1625 C C . LEU A 1 207 ? 3.604 10.867 6.813 1.00 65.62 207 LEU A C 1
ATOM 1627 O O . LEU A 1 207 ? 4.367 10.340 6.004 1.00 65.62 207 LEU A O 1
ATOM 1631 N N . LEU A 1 208 ? 2.488 11.496 6.436 1.00 60.97 208 LEU A N 1
ATOM 1632 C CA . LEU A 1 208 ? 2.135 11.764 5.042 1.00 60.97 208 LEU A CA 1
ATOM 1633 C C . LEU A 1 208 ? 2.727 13.068 4.498 1.00 60.97 208 LEU A C 1
ATOM 1635 O O . LEU A 1 208 ? 2.668 13.271 3.284 1.00 60.97 208 LEU A O 1
ATOM 1639 N N . PHE A 1 209 ? 3.238 13.944 5.368 1.00 56.16 209 PHE A N 1
ATOM 1640 C CA . PHE A 1 209 ? 3.649 15.309 5.031 1.00 56.16 209 PHE A CA 1
ATOM 1641 C C . PHE A 1 209 ? 5.157 15.520 5.175 1.00 56.16 209 PHE A C 1
ATOM 1643 O O . PHE A 1 209 ? 5.750 15.016 6.155 1.00 56.16 209 PHE A O 1
#

Organism: NCBI:txid1134687